Protein AF-A0A937XP29-F1 (afdb_monomer)

Nearest PDB structures (foldseek):
  6lpi-assembly2_B  TM=8.598E-01  e=1.324E-05  Escherichia coli K-12
  5wkc-assembly2_E  TM=7.589E-01  e=4.243E-05  Saccharomyces cerevisiae S288C
  1ozg-assembly1_B  TM=7.790E-01  e=8.102E-05  Klebsiella pneumoniae
  4q9d-assembly1_B-2  TM=7.254E-01  e=2.698E-05  Mycolicibacterium smegmatis MC2 155
  4q9d-assembly1_A  TM=7.416E-01  e=9.221E-05  Mycolicibacterium smegmatis MC2 155

Secondary structure (DSSP, 8-state):
-EEEES-----------------------------PPPP--PPPTT----S---TTS-EEEE--SHHHHHHHHHHHHHHHSSSS---EEEE--HHHHTS--PPP----PPPPPPPPPHHHHHHHHHHHHH-SSEEEEE-GGGGSTTHHHHHHHHHHHHT--EEEETT-GGGS-TT-TTEEEEE-SS--HHHHHHHHT-SEEEEES----HHHHT-

Radius of gyration: 23.37 Å; Cα contacts (8 Å, |Δi|>4): 227; chains: 1; bounding box: 49×53×55 Å

Sequence (215 aa):
MVMVSREVRRNQCGNRRAHGAARCHSNEPGRGPGSQQLPALGGIPGDRLPEDVCADDERVLEATAPPRLAETAFKAARIATPGTPGPVVLVVPDDVRQQPTTLHQWTARQHDPTQPTTKVLEEVRAPIEAAERRRIIAGEIFEGSGGREALLAFAETWRIPVAASFRRHDLFPDDHPLLVGDIGLDNPQIQLDAFHDTDLMLAFGTRIGDITSQG

pLDDT: mean 72.51, std 25.37, range [23.84, 97.06]

Foldseek 3Di:
DDKDFDPPDDDDPPDDDDDDDDDDDDDDDDDDDDDDDDPDPDDDPPPPDPPDDDQPDAAEAEDPAQQCLVVRVLVQCVQQAPDHGDHYHYHYDPVRVPDDDDDDDDDDDHDDDDDDDPVVVVVVVVVLVVWPQEAEEDADPLVDDCSLVVVVCVCVVSVHAYAYEPPRQVSYDPPDPSYPYHQFQDDDPVSVVSVVPGNIYHYYHDDCDCSNVVD

Solvent-accessible surface area (backbone atoms only — not comparable to full-atom values): 13985 Å² total; per-residue (Å²): 115,54,76,58,66,89,71,90,73,88,69,85,84,72,91,75,92,78,89,84,91,81,88,81,88,85,85,86,83,87,89,83,90,89,76,87,79,73,83,76,78,77,75,71,90,79,75,79,69,74,93,82,70,73,95,79,67,75,43,78,45,71,32,89,39,45,81,40,39,61,58,47,50,53,49,45,51,62,61,28,58,55,90,74,62,48,72,60,48,77,46,71,47,66,79,34,69,75,45,88,58,82,90,78,91,77,81,87,71,80,73,80,78,85,75,80,52,71,67,58,52,50,66,53,47,52,59,60,71,71,41,89,38,51,38,34,38,41,25,69,65,35,78,48,94,67,26,37,60,51,51,49,53,50,30,62,76,70,67,36,38,34,24,20,30,66,96,36,65,86,60,53,66,92,87,41,91,44,55,69,52,59,42,41,93,80,64,60,66,73,54,53,51,55,61,69,67,39,61,32,46,42,32,37,54,51,76,85,43,55,54,67,65,72,105

Mean predicted aligned error: 14.71 Å

Structure (mmCIF, N/CA/C/O backbone):
data_AF-A0A937XP29-F1
#
_entry.id   AF-A0A937XP29-F1
#
loop_
_atom_site.group_PDB
_atom_site.id
_atom_site.type_symbol
_atom_site.label_atom_id
_atom_site.label_alt_id
_atom_site.label_comp_id
_atom_site.label_asym_id
_atom_site.label_entity_id
_atom_site.label_seq_id
_atom_site.pdbx_PDB_ins_code
_atom_site.Cartn_x
_atom_site.Cartn_y
_atom_site.Cartn_z
_atom_site.occupancy
_atom_site.B_iso_or_equiv
_atom_site.auth_seq_id
_atom_site.auth_comp_id
_atom_site.auth_asym_id
_atom_site.auth_atom_id
_atom_site.pdbx_PDB_model_num
ATOM 1 N N . MET A 1 1 ? -5.391 3.236 -3.238 1.00 38.84 1 MET A N 1
ATOM 2 C CA . MET A 1 1 ? -6.240 2.749 -2.135 1.00 38.84 1 MET A CA 1
ATOM 3 C C . MET A 1 1 ? -7.363 1.958 -2.761 1.00 38.84 1 MET A C 1
ATOM 5 O O . MET A 1 1 ? -8.094 2.520 -3.566 1.00 38.84 1 MET A O 1
ATOM 9 N N . VAL A 1 2 ? -7.448 0.669 -2.454 1.00 39.06 2 VAL A N 1
ATOM 10 C CA . VAL A 1 2 ? -8.590 -0.152 -2.861 1.00 39.06 2 VAL A CA 1
ATOM 11 C C . VAL A 1 2 ? -9.497 -0.240 -1.639 1.00 39.06 2 VAL A C 1
ATOM 13 O O . VAL A 1 2 ? -9.079 -0.747 -0.601 1.00 39.06 2 VAL A O 1
ATOM 16 N N . MET A 1 3 ? -10.702 0.322 -1.731 1.00 36.41 3 MET A N 1
ATOM 17 C CA . MET A 1 3 ? -11.731 0.121 -0.712 1.00 36.41 3 MET A CA 1
ATOM 18 C C . MET A 1 3 ? -12.502 -1.139 -1.079 1.00 36.41 3 MET A C 1
ATOM 20 O O . MET A 1 3 ? -13.190 -1.166 -2.099 1.00 36.41 3 MET A O 1
ATOM 24 N N . VAL A 1 4 ? -12.382 -2.181 -0.262 1.00 41.00 4 VAL A N 1
ATOM 25 C CA . VAL A 1 4 ? 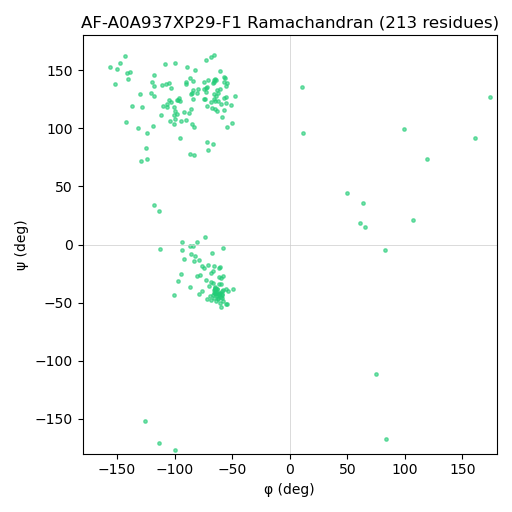-13.215 -3.377 -0.403 1.00 41.00 4 VAL A CA 1
ATOM 26 C C . VAL A 1 4 ? -14.389 -3.211 0.557 1.00 41.00 4 VAL A C 1
ATOM 28 O O . VAL A 1 4 ? -14.288 -3.521 1.740 1.00 41.00 4 VAL A O 1
ATOM 31 N N . SER A 1 5 ? -15.489 -2.645 0.053 1.00 28.80 5 SER A N 1
ATOM 32 C CA . SER A 1 5 ? -16.773 -2.609 0.761 1.00 28.80 5 SER A CA 1
ATOM 33 C C . SER A 1 5 ? -17.579 -3.857 0.404 1.00 28.80 5 SER A C 1
ATOM 35 O O . SER A 1 5 ? -17.557 -4.322 -0.739 1.00 28.80 5 SER A O 1
ATOM 37 N N . ARG A 1 6 ? -18.257 -4.442 1.393 1.00 35.84 6 ARG A N 1
ATOM 38 C CA . ARG A 1 6 ? -18.955 -5.720 1.256 1.00 35.84 6 ARG A CA 1
ATOM 39 C C . ARG A 1 6 ? -20.219 -5.571 0.395 1.00 35.84 6 ARG A C 1
ATOM 41 O O . ARG A 1 6 ? -21.316 -5.441 0.918 1.00 35.84 6 ARG A O 1
ATOM 48 N N . GLU A 1 7 ? -20.077 -5.720 -0.920 1.00 28.42 7 GLU A N 1
ATOM 49 C CA . GLU A 1 7 ? -21.134 -6.247 -1.792 1.00 28.42 7 GLU A CA 1
ATOM 50 C C . GLU A 1 7 ? -20.569 -7.445 -2.569 1.00 28.42 7 GLU A C 1
ATOM 52 O O . GLU A 1 7 ? -20.078 -7.345 -3.692 1.00 28.42 7 GLU A O 1
ATOM 57 N N . VAL A 1 8 ? -20.586 -8.613 -1.918 1.00 32.75 8 VAL A N 1
ATOM 58 C CA . VAL A 1 8 ? -20.163 -9.892 -2.506 1.00 32.75 8 VAL A CA 1
ATOM 59 C C . VAL A 1 8 ? -21.209 -10.321 -3.537 1.00 32.75 8 VAL A C 1
ATOM 61 O O . VAL A 1 8 ? -22.071 -11.159 -3.271 1.00 32.75 8 VAL A O 1
ATOM 64 N N . ARG A 1 9 ? -21.142 -9.761 -4.748 1.00 23.84 9 ARG A N 1
ATOM 65 C CA . ARG A 1 9 ? -21.719 -10.414 -5.926 1.00 23.84 9 ARG A CA 1
ATOM 66 C C . ARG A 1 9 ? -20.698 -11.400 -6.468 1.00 23.84 9 ARG A C 1
ATOM 68 O O . ARG A 1 9 ? -19.741 -11.026 -7.138 1.00 23.84 9 ARG A O 1
ATOM 75 N N . ARG A 1 10 ? -20.937 -12.683 -6.192 1.00 30.47 10 ARG A N 1
ATOM 76 C CA . ARG A 1 10 ? -20.334 -13.797 -6.930 1.00 30.47 10 ARG A CA 1
ATOM 77 C C . ARG A 1 10 ? -20.630 -13.603 -8.417 1.00 30.47 10 ARG A C 1
ATOM 79 O O . ARG A 1 10 ? -21.724 -13.935 -8.851 1.00 30.47 10 ARG A O 1
ATOM 86 N N . ASN A 1 11 ? -19.668 -13.117 -9.191 1.00 27.27 11 ASN A N 1
ATOM 87 C CA . ASN A 1 11 ? -19.688 -13.272 -10.638 1.00 27.27 11 ASN A CA 1
ATOM 88 C C . ASN A 1 11 ? -18.398 -13.958 -11.070 1.00 27.27 11 ASN A C 1
ATOM 90 O O . ASN A 1 11 ? -17.355 -13.342 -11.263 1.00 27.27 11 ASN A O 1
ATOM 94 N N . GLN A 1 12 ? -18.527 -15.275 -11.221 1.00 33.75 12 GLN A N 1
ATOM 95 C CA . GLN A 1 12 ? -17.689 -16.093 -12.079 1.00 33.75 12 GLN A CA 1
ATOM 96 C C . GLN A 1 12 ? -17.640 -15.433 -13.464 1.00 33.75 12 GLN A C 1
ATOM 98 O O . GLN A 1 12 ? -18.608 -15.513 -14.221 1.00 33.75 12 GLN A O 1
ATOM 103 N N . CYS A 1 13 ? -16.533 -14.782 -13.815 1.00 29.30 13 CYS A N 1
ATOM 104 C CA . CYS A 1 13 ? -16.293 -14.407 -15.203 1.00 29.30 13 CYS A CA 1
ATOM 105 C C . CYS A 1 13 ? -15.615 -15.588 -15.899 1.00 29.30 13 CYS A C 1
ATOM 107 O O . CYS A 1 13 ? -14.402 -15.648 -16.078 1.00 29.30 13 CYS A O 1
ATOM 109 N N . GLY A 1 14 ? -16.442 -16.578 -16.234 1.00 25.22 14 GLY A N 1
ATOM 110 C CA . GLY A 1 14 ? -16.099 -17.598 -17.206 1.00 25.22 14 GLY A CA 1
ATOM 111 C C . GLY A 1 14 ? -16.015 -16.977 -18.599 1.00 25.22 14 GLY A C 1
ATOM 112 O O . GLY A 1 14 ? -16.977 -16.386 -19.085 1.00 25.22 14 GLY A O 1
ATOM 113 N N . ASN A 1 15 ? -14.849 -17.135 -19.219 1.00 30.69 15 ASN A N 1
ATOM 114 C CA . ASN A 1 15 ? -14.623 -17.342 -20.648 1.00 30.69 15 ASN A CA 1
ATOM 115 C C . ASN A 1 15 ? -15.846 -17.105 -21.566 1.00 30.69 15 ASN A C 1
ATOM 117 O O . ASN A 1 15 ? -16.628 -18.024 -21.808 1.00 30.69 15 ASN A O 1
ATOM 121 N N . ARG A 1 16 ? -15.970 -15.905 -22.149 1.00 27.62 16 ARG A N 1
ATOM 122 C CA . ARG A 1 16 ? -16.742 -15.697 -23.385 1.00 27.62 16 ARG A CA 1
ATOM 123 C C . ARG A 1 16 ? -16.056 -14.686 -24.301 1.00 27.62 16 ARG A C 1
ATOM 125 O O . ARG A 1 16 ? -16.106 -13.482 -24.089 1.00 27.62 16 ARG A O 1
ATOM 132 N N . ARG A 1 17 ? -15.453 -15.217 -25.368 1.00 29.78 17 ARG A N 1
ATOM 133 C CA . ARG A 1 17 ? -15.177 -14.494 -26.616 1.00 29.78 17 ARG A CA 1
ATOM 134 C C . ARG A 1 17 ? -16.511 -14.079 -27.250 1.00 29.78 17 ARG A C 1
ATOM 136 O O . ARG A 1 17 ? -17.364 -14.951 -27.389 1.00 29.78 17 ARG A O 1
ATOM 143 N N . ALA A 1 18 ? -16.656 -12.823 -27.682 1.00 28.31 18 ALA A N 1
ATOM 144 C CA . ALA A 1 18 ? -17.285 -12.433 -28.958 1.00 28.31 18 ALA A CA 1
ATOM 145 C C . ALA A 1 18 ? -17.445 -10.900 -29.096 1.00 28.31 18 ALA A C 1
ATOM 147 O O . ALA A 1 18 ? -18.017 -10.242 -28.239 1.00 28.31 18 ALA A 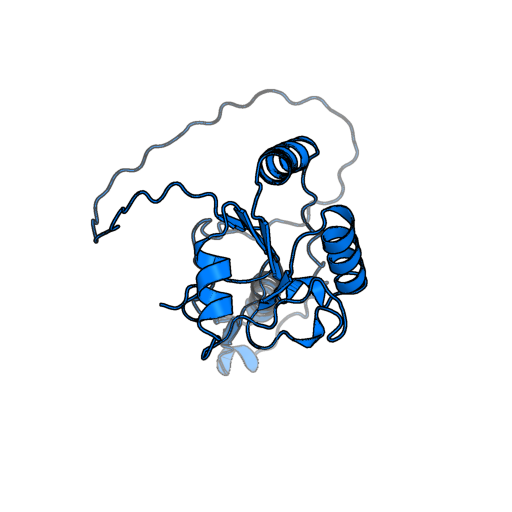O 1
ATOM 148 N N . HIS A 1 19 ? -16.929 -10.399 -30.222 1.00 27.33 19 HIS A N 1
ATOM 149 C CA . HIS A 1 19 ? -17.270 -9.221 -31.036 1.00 27.33 19 HIS A CA 1
ATOM 150 C C . HIS A 1 19 ? -18.252 -8.130 -30.552 1.00 27.33 19 HIS A C 1
ATOM 152 O O . HIS A 1 19 ? -19.407 -8.404 -30.247 1.00 27.33 19 HIS A O 1
ATOM 158 N N . GLY A 1 20 ? -17.850 -6.866 -30.769 1.00 24.83 20 GLY A N 1
ATOM 159 C CA . GLY A 1 20 ? -18.773 -5.748 -31.022 1.00 24.83 20 GLY A CA 1
ATOM 160 C C . GLY A 1 20 ? -18.167 -4.360 -30.784 1.00 24.83 20 GLY A C 1
ATOM 161 O O . GLY A 1 20 ? -18.224 -3.849 -29.675 1.00 24.83 20 GLY A O 1
ATOM 162 N N . ALA A 1 21 ? -17.593 -3.737 -31.819 1.00 29.02 21 ALA A N 1
ATOM 163 C CA . ALA A 1 21 ? -17.068 -2.370 -31.765 1.00 29.02 21 ALA A CA 1
ATOM 164 C C . ALA A 1 21 ? -18.201 -1.324 -31.760 1.00 29.02 21 ALA A C 1
ATOM 166 O O . ALA A 1 21 ? -19.001 -1.288 -32.695 1.00 29.02 21 ALA A O 1
ATOM 167 N N . ALA A 1 22 ? -18.216 -0.425 -30.772 1.00 27.41 22 ALA A N 1
ATOM 168 C CA . ALA A 1 22 ? -19.029 0.791 -30.782 1.00 27.41 22 ALA A CA 1
ATOM 169 C C . ALA A 1 22 ? -18.111 2.016 -30.947 1.00 27.41 22 ALA A C 1
ATOM 171 O O . ALA A 1 22 ? -17.210 2.247 -30.146 1.00 27.41 22 ALA A O 1
ATOM 172 N N . ARG A 1 23 ? -18.308 2.772 -32.035 1.00 26.09 23 ARG A N 1
ATOM 173 C CA . ARG A 1 23 ? -17.596 4.024 -32.337 1.00 26.09 23 ARG A CA 1
ATOM 174 C C . ARG A 1 23 ? -18.311 5.190 -31.653 1.00 26.09 23 ARG A C 1
ATOM 176 O O . ARG A 1 23 ? -19.497 5.379 -31.903 1.00 26.09 23 ARG A O 1
ATOM 183 N N . CYS A 1 24 ? -17.583 6.022 -30.912 1.00 24.19 24 CYS A N 1
ATOM 184 C CA . CYS A 1 24 ? -18.068 7.331 -30.468 1.00 24.19 24 CYS A CA 1
ATOM 185 C C . CYS A 1 24 ? -17.370 8.438 -31.274 1.00 24.19 24 CYS A C 1
ATOM 187 O O . CYS A 1 24 ? -16.144 8.516 -31.307 1.00 24.19 24 CYS A O 1
ATOM 189 N N . HIS A 1 25 ? -18.167 9.250 -31.975 1.00 24.66 25 HIS A N 1
ATOM 190 C CA . HIS A 1 25 ? -17.764 10.503 -32.622 1.00 24.66 25 HIS A CA 1
ATOM 191 C C . HIS A 1 25 ? -17.519 11.587 -31.562 1.00 24.66 25 HIS A C 1
ATOM 193 O O . HIS A 1 25 ? -18.368 11.781 -30.693 1.00 24.66 25 HIS A O 1
ATOM 199 N N . SER A 1 26 ? -16.424 12.339 -31.678 1.00 28.67 26 SER A N 1
ATOM 200 C CA . SER A 1 26 ? -16.237 13.621 -30.991 1.00 28.67 26 SER A CA 1
ATOM 201 C C . SER A 1 26 ? -16.439 14.781 -31.970 1.00 28.67 26 SER A C 1
ATOM 203 O O . SER A 1 26 ? -15.975 14.756 -33.108 1.00 28.67 26 SER A O 1
ATOM 205 N N . ASN A 1 27 ? -17.188 15.778 -31.505 1.00 25.56 27 ASN A N 1
ATOM 206 C CA . ASN A 1 27 ? -17.545 17.018 -32.183 1.00 25.56 27 ASN A CA 1
ATOM 207 C C . ASN A 1 27 ? -16.691 18.137 -31.551 1.00 25.56 27 ASN A C 1
ATOM 209 O O . ASN A 1 27 ? -16.717 18.279 -30.329 1.00 25.56 27 ASN A O 1
ATOM 213 N N . GLU A 1 28 ? -15.917 18.893 -32.333 1.00 34.22 28 GLU A N 1
ATOM 214 C CA . GLU A 1 28 ? -15.138 20.047 -31.840 1.00 34.22 28 GLU A CA 1
ATOM 215 C C . GLU A 1 28 ? -15.950 21.347 -31.908 1.00 34.22 28 GLU A C 1
ATOM 217 O O . GLU A 1 28 ? -16.766 21.522 -32.817 1.00 34.22 28 GLU A O 1
ATOM 222 N N . PRO A 1 29 ? -15.650 22.322 -31.029 1.00 33.47 29 PRO A N 1
ATOM 223 C CA . PRO A 1 29 ? -15.590 23.690 -31.538 1.00 33.47 29 PRO A CA 1
ATOM 224 C C . PRO A 1 29 ? -14.454 24.558 -30.962 1.00 33.47 29 PRO A C 1
ATOM 226 O O . PRO A 1 29 ? -14.215 24.596 -29.760 1.00 33.47 29 PRO A O 1
ATOM 229 N N . GLY A 1 30 ? -13.887 25.396 -31.842 1.00 26.83 30 GLY A N 1
ATOM 230 C CA . GLY A 1 30 ? -13.683 26.826 -31.560 1.00 26.83 30 GLY A CA 1
ATOM 231 C C . GLY A 1 30 ? -12.296 27.283 -31.098 1.00 26.83 30 GLY A C 1
ATOM 232 O O . GLY A 1 30 ? -11.978 27.267 -29.916 1.00 26.83 30 GLY A O 1
ATOM 233 N N . ARG A 1 31 ? -11.508 27.818 -32.038 1.00 30.81 31 ARG A N 1
ATOM 234 C CA . ARG A 1 31 ? -10.198 28.462 -31.830 1.00 30.81 31 ARG A CA 1
ATOM 235 C C . ARG A 1 31 ? -10.351 29.973 -31.576 1.00 30.81 31 ARG A C 1
ATOM 237 O O . ARG A 1 31 ? -11.064 30.640 -32.320 1.00 30.81 31 ARG A O 1
ATOM 244 N N . GLY A 1 32 ? -9.597 30.523 -30.621 1.00 24.69 32 GLY A N 1
ATOM 245 C CA . GLY A 1 32 ? -9.352 31.963 -30.431 1.00 24.69 32 GLY A CA 1
ATOM 246 C C . GLY A 1 32 ? -7.966 32.199 -29.793 1.00 24.69 32 GLY A C 1
ATOM 247 O O . GLY A 1 32 ? -7.471 31.287 -29.135 1.00 24.69 32 GLY A O 1
ATOM 248 N N . PRO A 1 33 ? -7.279 33.332 -30.047 1.00 31.92 33 PRO A N 1
ATOM 249 C CA . PRO A 1 33 ? -5.823 33.335 -30.226 1.00 31.92 33 PRO A CA 1
ATOM 250 C C . PRO A 1 33 ? -5.025 33.973 -29.073 1.00 31.92 33 PRO A C 1
ATOM 252 O O . PRO A 1 33 ? -5.503 34.891 -28.416 1.00 31.92 33 PRO A O 1
ATOM 255 N N . GLY A 1 34 ? -3.754 33.569 -28.926 1.00 29.44 34 GLY A N 1
ATOM 256 C CA . GLY A 1 34 ? -2.706 34.434 -28.366 1.00 29.44 34 GLY A CA 1
ATOM 257 C C . GLY A 1 34 ? -2.012 33.962 -27.086 1.00 29.44 34 GLY A C 1
ATOM 258 O O . GLY A 1 34 ? -2.160 34.586 -26.043 1.00 29.44 34 GLY A O 1
ATOM 259 N N . SER A 1 35 ? -1.141 32.958 -27.184 1.00 27.80 35 SER A N 1
ATOM 260 C CA . SER A 1 35 ? 0.063 32.884 -26.346 1.00 27.80 35 SER A CA 1
ATOM 261 C C . SER A 1 35 ? 1.160 32.123 -27.091 1.00 27.80 35 SER A C 1
ATOM 263 O O . SER A 1 35 ? 0.906 31.183 -27.841 1.00 27.80 35 SER A O 1
ATOM 265 N N . GLN A 1 36 ? 2.378 32.645 -26.992 1.00 29.33 36 GLN A N 1
ATOM 266 C CA . GLN A 1 36 ? 3.524 32.258 -27.806 1.00 29.33 36 GLN A CA 1
ATOM 267 C C . GLN A 1 36 ? 3.924 30.799 -27.544 1.00 29.33 36 GLN A C 1
ATOM 269 O O . GLN A 1 36 ? 4.113 30.372 -26.408 1.00 29.33 36 GLN A O 1
ATOM 274 N N . GLN A 1 37 ? 4.019 30.053 -28.641 1.00 27.89 37 GLN A N 1
ATOM 275 C CA . GLN A 1 37 ? 4.241 28.617 -28.727 1.00 27.89 37 GLN A CA 1
ATOM 276 C C . GLN A 1 37 ? 5.654 28.239 -28.236 1.00 27.89 37 GLN A C 1
ATOM 278 O O . GLN A 1 37 ? 6.643 28.613 -28.867 1.00 27.89 37 GLN A O 1
ATOM 283 N N . LEU A 1 38 ? 5.771 27.448 -27.160 1.00 29.25 38 LEU A N 1
ATOM 284 C CA . LEU A 1 38 ? 6.964 26.613 -26.965 1.00 29.25 38 LEU A CA 1
ATOM 285 C C . LEU A 1 38 ? 7.000 25.560 -28.088 1.00 29.25 38 LEU A C 1
ATOM 287 O O . LEU A 1 38 ? 5.938 25.037 -28.443 1.00 29.25 38 LEU A O 1
ATOM 291 N N . PRO A 1 39 ? 8.173 25.215 -28.652 1.00 26.97 39 PRO A N 1
ATOM 292 C CA . PRO A 1 39 ? 8.250 24.184 -29.676 1.00 26.97 39 PRO A CA 1
ATOM 293 C C . PRO A 1 39 ? 7.724 22.868 -29.101 1.00 26.97 39 PRO A C 1
ATOM 295 O O . PRO A 1 39 ? 8.214 22.371 -28.086 1.00 26.97 39 PRO A O 1
ATOM 298 N N . ALA A 1 40 ? 6.686 22.339 -29.747 1.00 30.72 40 ALA A N 1
ATOM 299 C CA . ALA A 1 40 ? 6.103 21.054 -29.421 1.00 30.72 40 ALA A CA 1
ATOM 300 C C . ALA A 1 40 ? 7.200 19.987 -29.506 1.00 30.72 40 ALA A C 1
ATOM 302 O O . ALA A 1 40 ? 7.749 19.733 -30.578 1.00 30.72 40 ALA A O 1
ATOM 303 N N . LEU A 1 41 ? 7.519 19.370 -28.369 1.00 37.03 41 LEU A N 1
ATOM 304 C CA . LEU A 1 41 ? 8.210 18.090 -28.358 1.00 37.03 41 LEU A CA 1
ATOM 305 C C . LEU A 1 41 ? 7.304 17.128 -29.125 1.00 37.03 41 LEU A C 1
ATOM 307 O O . LEU A 1 41 ? 6.190 16.845 -28.685 1.00 37.03 41 LEU A O 1
ATOM 311 N N . GLY A 1 42 ? 7.742 16.730 -30.321 1.00 30.98 42 GLY A N 1
ATOM 312 C CA . GLY A 1 42 ? 6.999 15.825 -31.185 1.00 30.98 42 GLY A CA 1
ATOM 313 C C . GLY A 1 42 ? 6.589 14.589 -30.394 1.00 30.98 42 GLY A C 1
ATOM 314 O O . GLY A 1 42 ? 7.440 13.893 -29.843 1.00 30.98 42 GLY A O 1
ATOM 315 N N . GLY A 1 43 ? 5.280 14.356 -30.303 1.00 33.53 43 GLY A N 1
ATOM 316 C CA . GLY A 1 43 ? 4.748 13.129 -29.730 1.00 33.53 43 GLY A CA 1
ATOM 317 C C . GLY A 1 43 ? 5.306 11.925 -30.483 1.00 33.53 43 GLY A C 1
ATOM 318 O O . GLY A 1 43 ? 5.450 11.958 -31.707 1.00 33.53 43 GLY A O 1
ATOM 319 N N . ILE A 1 44 ? 5.639 10.868 -29.747 1.00 40.81 44 ILE A N 1
ATOM 320 C CA . ILE A 1 44 ? 6.071 9.603 -30.339 1.00 40.81 44 ILE A CA 1
ATOM 321 C C . ILE A 1 44 ? 4.872 9.006 -31.103 1.00 40.81 44 ILE A C 1
ATOM 323 O O . ILE A 1 44 ? 3.803 8.832 -30.510 1.00 40.81 44 ILE A O 1
ATOM 327 N N . PRO A 1 45 ? 4.996 8.686 -32.404 1.00 31.48 45 PRO A N 1
ATOM 328 C CA . PRO A 1 45 ? 3.920 8.039 -33.149 1.00 31.48 45 PRO A CA 1
ATOM 329 C C . PRO A 1 45 ? 3.599 6.655 -32.556 1.00 31.48 45 PRO A C 1
ATOM 331 O O . PRO A 1 45 ? 4.474 5.794 -32.496 1.00 31.48 45 PRO A O 1
ATOM 334 N N . GLY A 1 46 ? 2.341 6.421 -32.160 1.00 42.22 46 GLY A N 1
ATOM 335 C CA . GLY A 1 46 ? 1.858 5.106 -31.694 1.00 42.22 46 GLY A CA 1
ATOM 336 C C . GLY A 1 46 ? 1.589 4.968 -30.188 1.00 42.22 46 GLY A C 1
ATOM 337 O O . GLY A 1 46 ? 1.535 3.849 -29.693 1.00 42.22 46 GLY A O 1
ATOM 338 N N . ASP A 1 47 ? 1.389 6.080 -29.478 1.00 40.72 47 ASP A N 1
ATOM 339 C CA . ASP A 1 47 ? 1.229 6.194 -28.015 1.00 40.72 47 ASP A CA 1
ATOM 340 C C . ASP A 1 47 ? 0.078 5.406 -27.351 1.00 40.72 47 ASP A C 1
ATOM 342 O O . ASP A 1 47 ? 0.044 5.366 -26.125 1.00 40.72 47 ASP A O 1
ATOM 346 N N . ARG A 1 48 ? -0.790 4.685 -28.080 1.00 35.88 48 ARG A N 1
ATOM 347 C CA . ARG A 1 48 ? -1.839 3.867 -27.440 1.00 35.88 48 ARG A CA 1
ATOM 348 C C . ARG A 1 48 ? -1.236 2.702 -26.654 1.00 35.88 48 ARG A C 1
ATOM 350 O O . ARG A 1 48 ? -1.115 1.585 -27.157 1.00 35.88 48 ARG A O 1
ATOM 357 N N . LEU A 1 49 ? -0.889 2.965 -25.401 1.00 43.28 49 LEU A N 1
ATOM 358 C CA . LEU A 1 49 ? -0.792 1.955 -24.369 1.00 43.28 49 LEU A CA 1
ATOM 359 C C . LEU A 1 49 ? -2.219 1.428 -24.161 1.00 43.28 49 LEU A C 1
ATOM 361 O O . LEU A 1 49 ? -3.124 2.235 -23.949 1.00 43.28 49 LEU A O 1
ATOM 365 N N . PRO A 1 50 ? -2.459 0.115 -24.297 1.00 37.97 50 PRO A N 1
ATOM 366 C CA . PRO A 1 50 ? -3.763 -0.451 -23.982 1.00 37.97 50 PRO A CA 1
ATOM 367 C C . PRO A 1 50 ? -4.113 -0.102 -22.532 1.00 37.97 50 PRO A C 1
ATOM 369 O O . PRO A 1 50 ? -3.317 -0.355 -21.628 1.00 37.97 50 PRO A O 1
ATOM 372 N N . GLU A 1 51 ? -5.283 0.507 -22.335 1.00 39.66 51 GLU A N 1
ATOM 373 C CA . GLU A 1 51 ? -5.766 0.993 -21.032 1.00 39.66 51 GLU A CA 1
ATOM 374 C C . GLU A 1 51 ? -6.075 -0.154 -20.045 1.00 39.66 51 GLU A C 1
ATOM 376 O O . GLU A 1 51 ? -6.261 0.095 -18.859 1.00 39.66 51 GLU A O 1
ATOM 381 N N . ASP A 1 52 ? -6.015 -1.411 -20.503 1.00 31.41 52 ASP A N 1
ATOM 382 C CA . ASP A 1 52 ? -6.433 -2.601 -19.758 1.00 31.41 52 ASP A CA 1
ATOM 383 C C . ASP A 1 52 ? -5.348 -3.697 -19.738 1.00 31.41 52 ASP A C 1
ATOM 385 O O . ASP A 1 52 ? -5.482 -4.730 -20.395 1.00 31.41 52 ASP A O 1
ATOM 389 N N . VAL A 1 53 ? -4.250 -3.504 -18.998 1.00 41.56 53 VAL A N 1
ATOM 390 C CA . VAL A 1 53 ? -3.253 -4.578 -18.795 1.00 41.56 53 VAL A CA 1
ATOM 391 C C . VAL A 1 53 ? -2.949 -4.763 -17.312 1.00 41.56 53 VAL A C 1
ATOM 393 O O . VAL A 1 53 ? -2.461 -3.848 -16.649 1.00 41.56 53 VAL A O 1
ATOM 396 N N . CYS A 1 54 ? -3.246 -5.966 -16.817 1.00 31.72 54 CYS A N 1
ATOM 397 C CA . CYS A 1 54 ? -3.049 -6.408 -15.441 1.00 31.72 54 CYS A CA 1
ATOM 398 C C . CYS A 1 54 ? -1.566 -6.360 -15.021 1.00 31.72 54 CYS A C 1
ATOM 400 O O . CY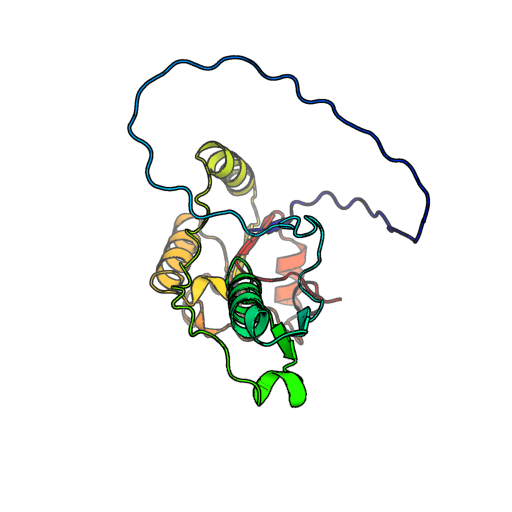S A 1 54 ? -0.661 -6.532 -15.834 1.00 31.72 54 CYS A O 1
ATOM 402 N N . ALA A 1 55 ? -1.323 -6.118 -13.731 1.00 42.06 55 ALA A N 1
ATOM 403 C CA . ALA A 1 55 ? -0.013 -5.811 -13.146 1.00 42.06 55 ALA A CA 1
ATOM 404 C C . ALA A 1 55 ? 0.971 -7.001 -13.033 1.00 42.06 55 ALA A C 1
ATOM 406 O O . ALA A 1 55 ? 2.039 -6.833 -12.439 1.00 42.06 55 ALA A O 1
ATOM 407 N N . ASP A 1 56 ? 0.626 -8.170 -13.585 1.00 42.56 56 ASP A N 1
ATOM 408 C CA . ASP A 1 56 ? 1.368 -9.427 -13.400 1.00 42.56 56 ASP A CA 1
ATOM 409 C C . ASP A 1 56 ? 2.051 -9.957 -14.677 1.00 42.56 56 ASP A C 1
ATOM 411 O O . ASP A 1 56 ? 2.812 -10.920 -14.602 1.00 42.56 56 ASP A O 1
ATOM 415 N N . ASP A 1 57 ? 1.860 -9.311 -15.832 1.00 50.22 57 ASP A N 1
ATOM 416 C CA . ASP A 1 57 ? 2.556 -9.691 -17.067 1.00 50.22 57 ASP A CA 1
ATOM 417 C C . ASP A 1 57 ? 3.927 -9.001 -17.149 1.00 50.22 57 ASP A C 1
ATOM 419 O O . ASP A 1 57 ? 4.022 -7.770 -17.242 1.00 50.22 57 ASP A O 1
ATOM 423 N N . GLU A 1 58 ? 5.008 -9.789 -17.147 1.00 58.12 58 GLU A N 1
ATOM 424 C CA . GLU A 1 58 ? 6.345 -9.285 -17.469 1.00 58.12 58 GLU A CA 1
ATOM 425 C C . GLU A 1 58 ? 6.324 -8.603 -18.844 1.00 58.12 58 GLU A C 1
ATOM 427 O O . GLU A 1 58 ? 5.864 -9.158 -19.846 1.00 58.12 58 GLU A O 1
ATOM 432 N N . ARG A 1 59 ? 6.792 -7.352 -18.916 1.00 75.25 59 ARG A N 1
ATOM 433 C CA . ARG A 1 59 ? 6.790 -6.618 -20.186 1.00 75.25 59 ARG A CA 1
ATOM 434 C C . ARG A 1 59 ? 8.107 -6.838 -20.904 1.00 75.25 59 ARG A C 1
ATOM 436 O O . ARG A 1 59 ? 9.145 -6.361 -20.451 1.00 75.25 59 ARG A O 1
ATOM 443 N N . VAL A 1 60 ? 8.049 -7.513 -22.046 1.00 83.31 60 VAL A N 1
ATOM 444 C CA . VAL A 1 60 ? 9.205 -7.710 -22.924 1.00 83.31 60 VAL A CA 1
ATOM 445 C C . VAL A 1 60 ? 9.165 -6.684 -24.055 1.00 83.31 60 VAL A C 1
ATOM 447 O O . VAL A 1 60 ? 8.176 -6.570 -24.779 1.00 83.31 60 VAL A O 1
ATOM 450 N N . LEU A 1 61 ? 10.241 -5.916 -24.198 1.00 86.38 61 LEU A N 1
ATOM 451 C CA . LEU A 1 61 ? 10.458 -4.967 -25.285 1.00 86.38 61 LEU A CA 1
ATOM 452 C C . LEU A 1 61 ? 11.720 -5.359 -26.045 1.00 86.38 61 LEU A C 1
ATOM 454 O O . LEU A 1 61 ? 12.726 -5.691 -25.429 1.00 86.38 61 LEU A O 1
ATOM 458 N N . GLU A 1 62 ? 11.696 -5.261 -27.369 1.00 87.50 62 GLU A N 1
ATOM 459 C CA . GLU A 1 62 ? 12.854 -5.557 -28.213 1.00 87.50 62 GLU A CA 1
ATOM 460 C C . GLU A 1 62 ? 13.250 -4.329 -29.035 1.00 87.50 62 GLU A C 1
ATOM 462 O O . GLU A 1 62 ? 12.413 -3.694 -29.684 1.00 87.50 62 GLU A O 1
ATOM 467 N N . ALA A 1 63 ? 14.539 -3.990 -29.010 1.00 87.31 63 ALA A N 1
ATOM 468 C CA . ALA A 1 63 ? 15.102 -2.942 -29.848 1.00 87.31 63 ALA A CA 1
ATOM 469 C C . ALA A 1 63 ? 15.424 -3.496 -31.246 1.00 87.31 63 ALA A C 1
ATOM 471 O O . ALA A 1 63 ? 16.459 -4.117 -31.450 1.00 87.31 63 ALA A O 1
ATOM 472 N N . THR A 1 64 ? 14.557 -3.231 -32.224 1.00 86.25 64 THR A N 1
ATOM 473 C CA . THR A 1 64 ? 14.666 -3.788 -33.589 1.00 86.25 64 THR A CA 1
ATOM 474 C C . THR A 1 64 ? 15.637 -3.044 -34.513 1.00 86.25 64 THR A C 1
ATOM 476 O O . THR A 1 64 ? 15.921 -3.516 -35.610 1.00 86.25 64 THR A O 1
ATOM 479 N N . ALA A 1 65 ? 16.135 -1.868 -34.113 1.00 85.00 65 ALA A N 1
ATOM 480 C CA . ALA A 1 65 ? 17.088 -1.081 -34.897 1.00 85.00 65 ALA A CA 1
ATOM 481 C C . ALA A 1 65 ? 17.921 -0.130 -34.011 1.00 85.00 65 ALA A C 1
ATOM 483 O O . ALA A 1 65 ? 17.406 0.348 -32.992 1.00 85.00 65 ALA A O 1
ATOM 484 N N . PRO A 1 66 ? 19.156 0.244 -34.411 1.00 83.44 66 PRO A N 1
ATOM 485 C CA . PRO A 1 66 ? 20.041 1.080 -33.586 1.00 83.44 66 PRO A CA 1
ATOM 486 C C . PRO A 1 66 ? 19.466 2.453 -33.192 1.00 83.44 66 PRO A C 1
ATOM 488 O O . PRO A 1 66 ? 19.624 2.848 -32.035 1.00 83.44 66 PRO A O 1
ATOM 491 N N . PRO A 1 67 ? 18.733 3.183 -34.061 1.00 84.12 67 PRO A N 1
ATOM 492 C CA . PRO A 1 67 ? 18.101 4.450 -33.670 1.00 84.12 67 PRO A CA 1
ATOM 493 C C . PRO A 1 67 ? 16.982 4.287 -32.630 1.00 84.12 67 PRO A C 1
ATOM 495 O O . PRO A 1 67 ? 16.660 5.226 -31.909 1.00 84.12 67 PRO A O 1
ATOM 498 N N . ARG A 1 68 ? 16.384 3.091 -32.532 1.00 84.88 68 ARG A N 1
ATOM 499 C CA . ARG A 1 68 ? 15.263 2.798 -31.625 1.00 84.88 68 ARG A CA 1
ATOM 500 C C . ARG A 1 68 ? 15.697 2.265 -30.269 1.00 84.88 68 ARG A C 1
ATOM 502 O O . ARG A 1 68 ? 14.868 2.200 -29.364 1.00 84.88 68 ARG A O 1
ATOM 509 N N . LEU A 1 69 ? 16.964 1.885 -30.108 1.00 86.38 69 LEU A N 1
ATOM 510 C CA . LEU A 1 69 ? 17.477 1.327 -28.858 1.00 86.38 69 LEU A CA 1
ATOM 511 C C . LEU A 1 69 ? 17.208 2.262 -27.684 1.00 86.38 69 LEU A C 1
ATOM 513 O O . LEU A 1 69 ? 16.620 1.865 -26.679 1.00 86.38 69 LEU A O 1
ATOM 517 N N . ALA A 1 70 ? 17.586 3.525 -27.853 1.00 85.44 70 ALA A N 1
ATOM 518 C CA . ALA A 1 70 ? 17.365 4.523 -26.837 1.00 85.44 70 ALA A CA 1
ATOM 519 C C . ALA A 1 70 ? 15.844 4.648 -26.567 1.00 85.44 70 ALA A C 1
ATOM 521 O O . ALA A 1 70 ? 15.425 4.615 -25.409 1.00 85.44 70 ALA A O 1
ATOM 522 N N . GLU A 1 71 ? 15.016 4.816 -27.603 1.00 86.44 71 GLU A N 1
ATOM 523 C CA . GLU A 1 71 ? 13.571 5.068 -27.452 1.00 86.44 71 GLU A CA 1
ATOM 524 C C . GLU A 1 71 ? 12.901 3.929 -26.676 1.00 86.44 71 GLU A C 1
ATOM 526 O O . GLU A 1 71 ? 12.111 4.148 -25.756 1.00 86.44 71 GLU A O 1
ATOM 531 N N . THR A 1 72 ? 13.290 2.700 -27.007 1.00 88.25 72 THR A N 1
ATOM 532 C CA . THR A 1 72 ? 12.802 1.481 -26.368 1.00 88.25 72 THR A CA 1
ATOM 533 C C . THR A 1 72 ? 13.247 1.413 -24.907 1.00 88.25 72 THR A C 1
ATOM 535 O O . THR A 1 72 ? 12.439 1.068 -24.048 1.00 88.25 72 THR A O 1
ATOM 538 N N . ALA A 1 73 ? 14.480 1.822 -24.592 1.00 87.06 73 ALA A N 1
ATOM 539 C CA . ALA A 1 73 ? 14.961 1.927 -23.215 1.00 87.06 73 ALA A CA 1
ATOM 540 C C . ALA A 1 73 ? 14.205 2.997 -22.408 1.00 87.06 73 ALA A C 1
ATOM 542 O O . ALA A 1 73 ? 13.820 2.757 -21.263 1.00 87.06 73 ALA A O 1
ATOM 543 N N . PHE A 1 74 ? 13.922 4.157 -23.006 1.00 86.06 74 PHE A N 1
ATOM 544 C CA . PHE A 1 74 ? 13.121 5.199 -22.361 1.00 86.06 74 PHE A CA 1
ATOM 545 C C . PHE A 1 74 ? 11.689 4.721 -22.095 1.00 86.06 74 PHE A C 1
ATOM 547 O O . PHE A 1 74 ? 11.154 4.916 -21.002 1.00 86.06 74 PHE A O 1
ATOM 554 N N . LYS A 1 75 ? 11.083 4.027 -23.064 1.00 85.38 75 LYS A N 1
ATOM 555 C CA . LYS A 1 75 ? 9.771 3.392 -22.910 1.00 85.38 75 LYS A CA 1
ATOM 556 C C . LYS A 1 75 ? 9.784 2.329 -21.810 1.00 85.38 75 LYS A C 1
ATOM 558 O O . LYS A 1 75 ? 8.864 2.309 -20.998 1.00 85.38 75 LYS A O 1
ATOM 563 N N . ALA A 1 76 ? 10.828 1.502 -21.741 1.00 87.19 76 ALA A N 1
ATOM 564 C CA . ALA A 1 76 ? 11.001 0.503 -20.689 1.00 87.19 76 ALA A CA 1
ATOM 565 C C . ALA A 1 76 ? 11.019 1.155 -19.298 1.00 87.19 76 ALA A C 1
ATOM 567 O O . ALA A 1 76 ? 10.249 0.762 -18.424 1.00 87.19 76 ALA A O 1
ATOM 568 N N . ALA A 1 77 ? 11.806 2.221 -19.119 1.00 84.19 77 ALA A N 1
ATOM 569 C CA . ALA A 1 77 ? 11.854 2.970 -17.866 1.00 84.19 77 ALA A CA 1
ATOM 570 C C . ALA A 1 77 ? 10.495 3.601 -17.511 1.00 84.19 77 ALA A C 1
ATOM 572 O O . ALA A 1 77 ? 10.060 3.542 -16.362 1.00 84.19 77 ALA A O 1
ATOM 573 N N . ARG A 1 78 ? 9.783 4.169 -18.493 1.00 82.00 78 ARG A N 1
ATOM 574 C CA . ARG A 1 78 ? 8.444 4.757 -18.299 1.00 82.00 78 ARG A CA 1
ATOM 575 C C . ARG A 1 78 ? 7.365 3.729 -17.983 1.00 82.00 78 ARG A C 1
ATOM 577 O O . ARG A 1 78 ? 6.367 4.096 -17.382 1.00 82.00 78 ARG A O 1
ATOM 584 N N . ILE A 1 79 ? 7.546 2.479 -18.387 1.00 81.38 79 ILE A N 1
ATOM 585 C CA . ILE A 1 79 ? 6.659 1.374 -18.029 1.00 81.38 79 ILE A CA 1
ATOM 586 C C . ILE A 1 79 ? 6.961 0.881 -16.612 1.00 81.38 79 ILE A C 1
ATOM 588 O O . ILE A 1 79 ? 6.033 0.619 -15.859 1.00 81.38 79 ILE A O 1
ATOM 592 N N . ALA A 1 80 ? 8.241 0.761 -16.256 1.00 81.56 80 ALA A N 1
ATOM 593 C CA . ALA A 1 80 ? 8.673 0.154 -14.998 1.00 81.56 80 ALA A CA 1
ATOM 594 C C . ALA A 1 80 ? 8.453 1.042 -13.761 1.00 81.56 80 ALA A C 1
ATOM 596 O O . ALA A 1 80 ? 8.483 0.536 -12.645 1.00 81.56 80 ALA A O 1
ATOM 597 N N . THR A 1 81 ? 8.308 2.361 -13.940 1.00 75.56 81 THR A N 1
ATOM 598 C CA . THR A 1 81 ? 8.395 3.344 -12.840 1.00 75.56 81 THR A CA 1
ATOM 599 C C . THR A 1 81 ? 7.071 3.873 -12.267 1.00 75.56 81 THR A C 1
ATOM 601 O O . THR A 1 81 ? 7.001 3.999 -11.046 1.00 75.56 81 THR A O 1
ATOM 604 N N . PRO A 1 82 ? 6.031 4.237 -13.045 1.00 69.19 82 PRO A N 1
ATOM 605 C CA . PRO A 1 82 ? 4.841 4.878 -12.489 1.00 69.19 82 PRO A CA 1
ATOM 606 C C . PRO A 1 82 ? 3.845 3.871 -11.899 1.00 69.19 82 PRO A C 1
ATOM 608 O O . PRO A 1 82 ? 3.682 2.761 -12.400 1.00 69.19 82 PRO A O 1
ATOM 611 N N . GLY A 1 83 ? 3.098 4.307 -10.881 1.00 69.69 83 GLY A N 1
ATOM 612 C CA . GLY A 1 83 ? 2.029 3.516 -10.271 1.00 69.69 83 GLY A CA 1
ATOM 613 C C . GLY A 1 83 ? 2.583 2.402 -9.391 1.00 69.69 83 GLY A C 1
ATOM 614 O O . GLY A 1 83 ? 3.147 2.679 -8.337 1.00 69.69 83 GLY A O 1
ATOM 615 N N . THR A 1 84 ? 2.402 1.152 -9.811 1.00 64.69 84 THR A N 1
ATOM 616 C CA . THR A 1 84 ? 2.993 -0.011 -9.145 1.00 64.69 84 THR A CA 1
ATOM 617 C C . THR A 1 84 ? 4.174 -0.500 -9.979 1.00 64.69 84 THR A C 1
ATOM 619 O O . THR A 1 84 ? 3.940 -1.078 -11.043 1.00 64.69 84 THR A O 1
ATOM 622 N N . PRO A 1 85 ? 5.423 -0.270 -9.534 1.00 72.44 85 PRO A N 1
ATOM 623 C CA . PRO A 1 85 ? 6.601 -0.683 -10.282 1.00 72.44 85 PRO A CA 1
ATOM 624 C C . PRO A 1 85 ? 6.595 -2.184 -10.581 1.00 72.44 85 PRO A C 1
ATOM 626 O O . PRO A 1 85 ? 6.164 -2.996 -9.760 1.00 72.44 85 PRO A O 1
ATOM 629 N N . GLY A 1 86 ? 7.084 -2.551 -11.762 1.00 75.56 86 GLY A N 1
ATOM 630 C CA . GLY A 1 86 ? 7.120 -3.936 -12.225 1.00 75.56 86 GLY A CA 1
ATOM 631 C C . GLY A 1 86 ? 8.327 -4.206 -13.122 1.00 75.56 86 GLY A C 1
ATOM 632 O O . GLY A 1 86 ? 8.885 -3.267 -13.702 1.00 75.56 86 GLY A O 1
ATOM 633 N N . PRO A 1 87 ? 8.764 -5.473 -13.229 1.00 84.00 87 PRO A N 1
ATOM 634 C CA . PRO A 1 87 ? 9.908 -5.832 -14.051 1.00 84.00 87 PRO A CA 1
ATOM 635 C C . PRO A 1 87 ? 9.613 -5.620 -15.541 1.00 84.00 87 PRO A C 1
ATOM 637 O O . PRO A 1 87 ? 8.535 -5.942 -16.045 1.00 84.00 87 PRO A O 1
ATOM 640 N N . VAL A 1 88 ? 10.609 -5.098 -16.256 1.00 87.81 88 VAL A N 1
ATOM 641 C CA . VAL A 1 88 ? 10.587 -4.930 -17.713 1.00 87.81 88 VAL A CA 1
ATOM 642 C C . VAL A 1 88 ? 11.873 -5.506 -18.279 1.00 87.81 88 VAL A C 1
ATOM 644 O O . VAL A 1 88 ? 12.965 -5.159 -17.829 1.00 87.81 88 VAL A O 1
ATOM 647 N N . VAL A 1 89 ? 11.745 -6.364 -19.285 1.00 89.38 89 VAL A N 1
ATOM 648 C CA . VAL A 1 89 ? 12.873 -6.968 -19.992 1.00 89.38 89 VAL A CA 1
ATOM 649 C C . VAL A 1 89 ? 13.080 -6.217 -21.302 1.00 89.38 89 VAL A C 1
ATOM 651 O O . VAL A 1 89 ? 12.196 -6.191 -22.156 1.00 89.38 89 VAL A O 1
ATOM 654 N N . LEU A 1 90 ? 14.254 -5.605 -21.468 1.00 90.12 90 LEU A N 1
ATOM 655 C CA . LEU A 1 90 ? 14.687 -5.019 -22.736 1.00 90.12 90 LEU A CA 1
ATOM 656 C C . LEU A 1 90 ? 15.651 -5.977 -23.437 1.00 90.12 90 LEU A C 1
ATOM 658 O O . LEU A 1 90 ? 16.785 -6.162 -22.998 1.00 90.12 90 LEU A O 1
ATOM 662 N N . VAL A 1 91 ? 15.210 -6.549 -24.549 1.00 91.81 91 VAL A N 1
ATOM 663 C CA . VAL A 1 91 ? 16.033 -7.365 -25.437 1.00 91.81 91 VAL A CA 1
ATOM 664 C C . VAL A 1 91 ? 16.792 -6.446 -26.390 1.00 91.81 91 VAL A C 1
ATOM 666 O O . VAL A 1 91 ? 16.201 -5.622 -27.095 1.00 91.81 91 VAL A O 1
ATOM 669 N N . VAL A 1 92 ? 18.116 -6.597 -26.411 1.00 91.06 92 VAL A N 1
ATOM 670 C CA . VAL A 1 92 ? 19.013 -5.879 -27.320 1.00 91.06 92 VAL A CA 1
ATOM 671 C C . VAL A 1 92 ? 19.739 -6.910 -28.188 1.00 91.06 92 VAL A C 1
ATOM 673 O O . VAL A 1 92 ? 20.677 -7.545 -27.698 1.00 91.06 92 VAL A O 1
ATOM 676 N N . PRO A 1 93 ? 19.315 -7.101 -29.451 1.00 90.19 93 PRO A N 1
ATOM 677 C CA . PRO A 1 93 ? 20.006 -7.972 -30.396 1.00 90.19 93 PRO A CA 1
ATOM 678 C C . PRO A 1 93 ? 21.469 -7.553 -30.589 1.00 90.19 93 PRO A C 1
ATOM 680 O O . PRO A 1 93 ? 21.792 -6.360 -30.573 1.00 90.19 93 PRO A O 1
ATOM 683 N N . ASP A 1 94 ? 22.373 -8.521 -30.762 1.00 91.44 94 ASP A N 1
ATOM 684 C CA . ASP A 1 94 ? 23.806 -8.223 -30.883 1.00 91.44 94 ASP A CA 1
ATOM 685 C C . ASP A 1 94 ? 24.115 -7.408 -32.148 1.00 91.44 94 ASP A C 1
ATOM 687 O O . ASP A 1 94 ? 24.874 -6.444 -32.091 1.00 91.44 94 ASP A O 1
ATOM 691 N N . ASP A 1 95 ? 23.449 -7.710 -33.262 1.00 89.50 95 ASP A N 1
ATOM 692 C CA . ASP A 1 95 ? 23.573 -6.973 -34.520 1.00 89.50 95 ASP A CA 1
ATOM 693 C C . ASP A 1 95 ? 23.148 -5.505 -34.381 1.00 89.50 95 ASP A C 1
ATOM 695 O O . ASP A 1 95 ? 23.760 -4.633 -34.994 1.00 89.50 95 ASP A O 1
ATOM 699 N N . VAL A 1 96 ? 22.158 -5.209 -33.536 1.00 87.00 96 VAL A N 1
ATOM 700 C CA . VAL A 1 96 ? 21.723 -3.840 -33.222 1.00 87.00 96 VAL A CA 1
ATOM 701 C C . VAL A 1 96 ? 22.702 -3.148 -32.270 1.00 87.00 96 VAL A C 1
ATOM 703 O O . V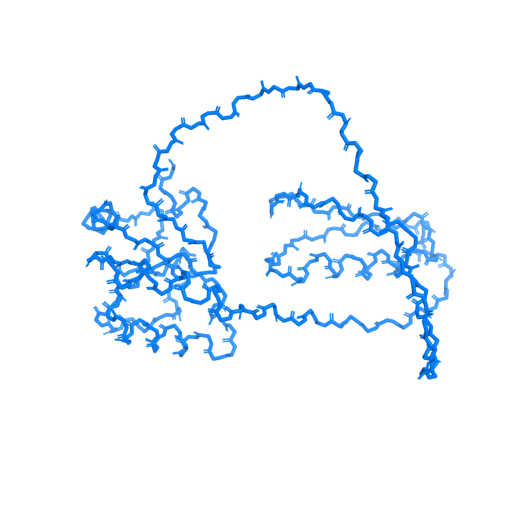AL A 1 96 ? 23.007 -1.969 -32.454 1.00 87.00 96 VAL A O 1
ATOM 706 N N . ARG A 1 97 ? 23.226 -3.870 -31.272 1.00 87.00 97 ARG A N 1
ATOM 707 C CA . ARG A 1 97 ? 24.157 -3.345 -30.258 1.00 87.00 97 ARG A CA 1
ATOM 708 C C . ARG A 1 97 ? 25.488 -2.874 -30.847 1.00 87.00 97 ARG A C 1
ATOM 710 O O . ARG A 1 97 ? 26.046 -1.894 -30.362 1.00 87.00 97 ARG A O 1
ATOM 717 N N . GLN A 1 98 ? 26.010 -3.585 -31.846 1.00 89.75 98 GLN A N 1
ATOM 718 C CA . GLN A 1 98 ? 27.327 -3.306 -32.436 1.00 89.75 98 GLN A CA 1
ATOM 719 C C . GLN A 1 98 ? 27.315 -2.130 -33.426 1.00 89.75 98 GLN A C 1
ATOM 721 O O . GLN A 1 98 ? 28.373 -1.651 -33.836 1.00 89.75 98 GLN A O 1
ATOM 726 N N . GLN A 1 99 ? 26.137 -1.670 -33.849 1.00 88.75 99 GLN A N 1
ATOM 727 C CA . GLN A 1 99 ? 26.017 -0.621 -34.855 1.00 88.75 99 GLN A CA 1
ATOM 728 C C . GLN A 1 99 ? 26.126 0.781 -34.235 1.00 88.75 99 GLN A C 1
ATOM 730 O O . GLN A 1 99 ? 25.555 1.044 -33.173 1.00 88.75 99 GLN A O 1
ATOM 735 N N . PRO A 1 100 ? 26.811 1.726 -34.906 1.00 86.06 100 PRO A N 1
ATOM 736 C CA . PRO A 1 100 ? 26.856 3.108 -34.458 1.00 86.06 100 PRO A CA 1
ATOM 737 C C . PRO A 1 100 ? 25.465 3.745 -34.546 1.00 86.06 100 PRO A C 1
ATOM 739 O O . PRO A 1 100 ? 24.731 3.559 -35.516 1.00 86.06 100 PRO A O 1
ATOM 742 N N . THR A 1 101 ? 25.116 4.542 -33.542 1.00 84.38 101 THR A N 1
ATOM 743 C CA . THR A 1 101 ? 23.858 5.292 -33.494 1.00 84.38 101 THR A CA 1
ATOM 744 C C . THR A 1 101 ? 24.082 6.655 -32.852 1.00 84.38 101 THR A C 1
ATOM 746 O O . THR A 1 101 ? 25.099 6.895 -32.196 1.00 84.38 101 THR A O 1
ATOM 749 N N . THR A 1 102 ? 23.152 7.580 -33.058 1.00 82.19 102 THR A N 1
ATOM 750 C CA . THR A 1 102 ? 23.213 8.905 -32.442 1.00 82.19 102 THR A CA 1
ATOM 751 C C . THR A 1 102 ? 22.848 8.807 -30.963 1.00 82.19 102 THR A C 1
ATOM 753 O O . THR A 1 102 ? 21.859 8.175 -30.595 1.00 82.19 102 THR A O 1
ATOM 756 N N . LEU A 1 103 ? 23.638 9.445 -30.097 1.00 75.25 103 LEU A N 1
ATOM 757 C CA . LEU A 1 103 ? 23.317 9.516 -28.676 1.00 75.25 103 LEU A CA 1
ATOM 758 C C . LEU A 1 103 ? 22.138 10.471 -28.466 1.00 75.25 103 LEU A C 1
ATOM 760 O O . LEU A 1 103 ? 22.237 11.665 -28.751 1.00 75.25 103 LEU A O 1
ATOM 764 N N . HIS A 1 104 ? 21.041 9.954 -27.923 1.00 73.19 104 HIS A N 1
ATOM 765 C CA . HIS A 1 104 ? 19.923 10.771 -27.469 1.00 73.19 104 HIS A CA 1
ATOM 766 C C . HIS A 1 104 ? 20.050 11.027 -25.968 1.00 73.19 104 HIS A C 1
ATOM 768 O O . HIS A 1 104 ? 20.178 10.096 -25.176 1.00 73.19 104 HIS A O 1
ATOM 774 N N . GLN A 1 105 ? 20.009 12.298 -25.570 1.00 71.38 105 GLN A N 1
ATOM 775 C CA . GLN A 1 105 ? 19.869 12.678 -24.169 1.00 71.38 105 GLN A CA 1
ATOM 776 C C . GLN A 1 105 ? 18.381 12.807 -23.853 1.00 71.38 105 GLN A C 1
ATOM 778 O O . GLN A 1 105 ? 17.735 13.767 -24.273 1.00 71.38 105 GLN A O 1
ATOM 783 N N . TRP A 1 106 ? 17.836 11.851 -23.104 1.00 72.06 106 TRP A N 1
ATOM 784 C CA . TRP A 1 106 ? 16.521 12.013 -22.494 1.00 72.06 106 TRP A CA 1
ATOM 785 C C . TRP A 1 106 ? 16.626 11.967 -20.987 1.00 72.06 106 TRP A C 1
ATOM 787 O O . TRP A 1 106 ? 17.275 11.100 -20.407 1.00 72.06 106 TRP A O 1
ATOM 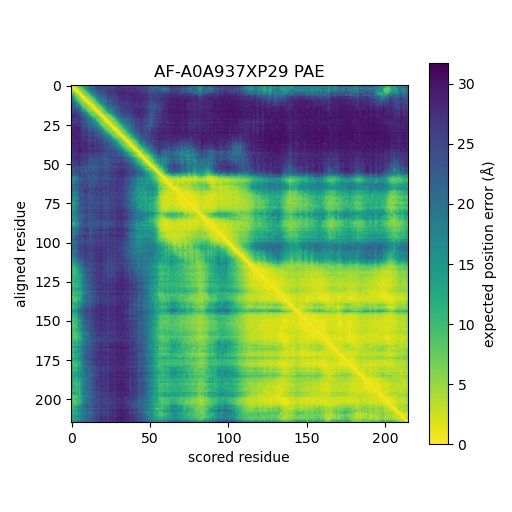797 N N . THR A 1 107 ? 15.907 12.885 -20.361 1.00 69.44 107 THR A N 1
ATOM 798 C CA . THR A 1 107 ? 15.712 12.887 -18.922 1.00 69.44 107 THR A CA 1
ATOM 799 C C . THR A 1 107 ? 14.363 12.249 -18.649 1.00 69.44 107 THR A C 1
ATOM 801 O O . THR A 1 107 ? 13.322 12.808 -19.001 1.00 69.44 107 THR A O 1
ATOM 804 N N . ALA A 1 108 ? 14.366 11.071 -18.028 1.00 65.75 108 ALA A N 1
ATOM 805 C CA . ALA A 1 108 ? 13.139 10.506 -17.490 1.00 65.75 108 ALA A CA 1
ATOM 806 C C . ALA A 1 108 ? 12.622 11.448 -16.398 1.00 65.75 108 ALA A C 1
ATOM 808 O O . ALA A 1 108 ? 13.276 11.653 -15.377 1.00 65.75 108 ALA A O 1
ATOM 809 N N . ARG A 1 109 ? 11.455 12.057 -16.627 1.00 67.75 109 ARG A N 1
ATOM 810 C CA . ARG A 1 109 ? 10.742 12.755 -15.561 1.00 67.75 109 ARG A CA 1
ATOM 811 C C . ARG A 1 109 ? 9.994 11.725 -14.733 1.00 67.75 109 ARG A C 1
ATOM 813 O O . ARG A 1 109 ? 9.268 10.891 -15.287 1.00 67.75 109 ARG A O 1
ATOM 820 N N . GLN A 1 110 ? 10.178 11.815 -13.420 1.00 65.38 110 GLN A N 1
ATOM 821 C CA . GLN A 1 110 ? 9.295 11.156 -12.470 1.00 65.38 110 GLN A CA 1
ATOM 822 C C . GLN A 1 110 ? 7.862 11.594 -12.775 1.00 65.38 110 GLN A C 1
ATOM 824 O O . GLN A 1 110 ? 7.625 12.740 -13.163 1.00 65.38 110 GLN A O 1
ATOM 829 N N . HIS A 1 111 ? 6.925 10.655 -12.710 1.00 66.81 111 HIS A N 1
ATOM 830 C CA . HIS A 1 111 ? 5.525 11.011 -12.864 1.00 66.81 111 HIS A CA 1
ATOM 831 C C . HIS A 1 111 ? 5.079 11.741 -11.600 1.00 66.81 111 HIS A C 1
ATOM 833 O O . HIS A 1 111 ? 5.349 11.259 -10.500 1.00 66.81 111 HIS A O 1
ATOM 839 N N . ASP A 1 112 ? 4.420 12.887 -11.759 1.00 68.44 112 ASP A N 1
ATOM 840 C CA . ASP A 1 112 ? 3.813 13.556 -10.616 1.00 68.44 112 ASP A CA 1
ATOM 841 C C . ASP A 1 112 ? 2.743 12.625 -10.027 1.00 68.44 112 ASP A C 1
ATOM 843 O O . ASP A 1 112 ? 1.925 12.081 -10.780 1.00 68.44 112 ASP A O 1
ATOM 847 N N . PRO A 1 113 ? 2.744 12.392 -8.705 1.00 69.25 113 PRO A N 1
ATOM 848 C CA . PRO A 1 113 ? 1.726 11.563 -8.090 1.00 69.25 113 PRO A CA 1
ATOM 849 C C . PRO A 1 113 ? 0.354 12.191 -8.332 1.00 69.25 113 PRO A C 1
ATOM 851 O O . PRO A 1 113 ? 0.155 13.393 -8.137 1.00 69.25 113 PRO A O 1
ATOM 854 N N . THR A 1 114 ? -0.614 11.374 -8.744 1.00 76.06 114 THR A N 1
ATOM 855 C CA . THR A 1 114 ? -1.998 11.830 -8.864 1.00 76.06 114 THR A CA 1
ATOM 856 C C . THR A 1 114 ? -2.519 12.190 -7.479 1.00 76.06 114 THR A C 1
ATOM 858 O O . THR A 1 114 ? -2.615 11.329 -6.604 1.00 76.06 114 THR A O 1
ATOM 861 N N . GLN A 1 115 ? -2.864 13.460 -7.274 1.00 83.50 115 GLN A N 1
ATOM 862 C CA . GLN A 1 115 ? -3.506 13.885 -6.037 1.00 83.50 115 GLN A CA 1
ATOM 863 C C . GLN A 1 115 ? -5.018 13.645 -6.122 1.00 83.50 115 GLN A C 1
ATOM 865 O O . GLN A 1 115 ? -5.635 13.998 -7.133 1.00 83.50 115 GLN A O 1
ATOM 870 N N . PRO A 1 116 ? -5.634 13.042 -5.091 1.00 85.88 116 PRO A N 1
ATOM 871 C CA . PRO A 1 116 ? -7.077 12.867 -5.063 1.00 85.88 116 PRO A CA 1
ATOM 872 C C . PRO A 1 116 ? -7.770 14.231 -5.007 1.00 85.88 116 PRO A C 1
ATOM 874 O O . PRO A 1 116 ? -7.315 15.156 -4.335 1.00 85.88 116 PRO A O 1
ATOM 877 N N . THR A 1 117 ? -8.898 14.356 -5.703 1.00 92.00 117 THR A N 1
ATOM 878 C CA . THR A 1 117 ? -9.747 15.550 -5.591 1.00 92.00 117 THR A CA 1
ATOM 879 C C . THR A 1 117 ? -10.479 15.558 -4.248 1.00 92.00 117 THR A C 1
ATOM 881 O O . THR A 1 117 ? -10.698 14.503 -3.649 1.00 92.00 117 THR A O 1
ATOM 884 N N . THR A 1 118 ? -10.931 16.730 -3.793 1.00 92.06 118 THR A N 1
ATOM 885 C CA . THR A 1 118 ? -11.731 16.856 -2.560 1.00 92.06 118 THR A CA 1
ATOM 886 C C . THR A 1 118 ? -12.954 15.942 -2.571 1.00 92.06 118 THR A C 1
ATOM 888 O O . THR A 1 118 ? -13.233 15.284 -1.577 1.00 92.06 118 THR A O 1
ATOM 891 N N . LYS A 1 119 ? -13.621 15.819 -3.725 1.00 92.56 119 LYS A N 1
ATOM 892 C CA . LYS A 1 119 ? -14.770 14.927 -3.901 1.00 92.56 119 LYS A CA 1
ATOM 893 C C . LYS A 1 119 ? -14.413 13.464 -3.610 1.00 92.56 119 LYS A C 1
ATOM 895 O O . LYS A 1 119 ? -15.127 12.797 -2.874 1.00 92.56 119 LYS A O 1
ATOM 900 N N . VAL A 1 120 ? -13.285 12.981 -4.138 1.00 90.38 120 VAL A N 1
ATOM 901 C CA . VAL A 1 120 ? -12.810 11.611 -3.875 1.00 90.38 120 VAL A CA 1
ATOM 902 C C . VAL A 1 120 ? -12.485 11.427 -2.391 1.00 90.38 120 VAL A C 1
ATOM 904 O O . VAL A 1 120 ? -12.788 10.385 -1.822 1.00 90.38 120 VAL A O 1
ATOM 907 N N . LEU A 1 121 ? -11.904 12.434 -1.735 1.00 90.56 121 LEU A N 1
ATOM 908 C CA . LEU A 1 121 ? -11.632 12.367 -0.296 1.00 90.56 121 LEU A CA 1
ATOM 909 C C . LEU A 1 121 ? -12.919 12.293 0.541 1.00 90.56 121 LEU A C 1
ATOM 911 O O . LEU A 1 121 ? -12.960 11.553 1.522 1.00 90.56 121 LEU A O 1
ATOM 915 N N . GLU A 1 122 ? -13.969 13.018 0.157 1.00 90.50 122 GLU A N 1
ATOM 916 C CA . GLU A 1 122 ? -15.283 12.960 0.811 1.00 90.50 122 GLU A CA 1
ATOM 917 C C . GLU A 1 122 ? -15.959 11.594 0.620 1.00 90.50 122 GLU A C 1
ATOM 919 O O . GLU A 1 122 ? -16.455 11.013 1.587 1.00 90.50 122 GLU A O 1
ATOM 924 N N . GLU A 1 123 ? -15.903 11.041 -0.595 1.00 91.94 123 GLU A N 1
ATOM 925 C CA . GLU A 1 123 ? -16.419 9.702 -0.920 1.00 91.94 123 GLU A CA 1
ATOM 926 C C . GLU A 1 123 ? -15.743 8.593 -0.100 1.00 91.94 123 GLU A C 1
ATOM 928 O O . GLU A 1 123 ? -16.358 7.571 0.189 1.00 91.94 123 GLU A O 1
ATOM 933 N N . VAL A 1 124 ? -14.488 8.798 0.301 1.00 91.44 124 VAL A N 1
ATOM 934 C CA . VAL A 1 124 ? -13.707 7.863 1.126 1.00 91.44 124 VAL A CA 1
ATOM 935 C C . VAL A 1 124 ? -13.953 8.087 2.612 1.00 91.44 124 VAL A C 1
ATOM 937 O O . VAL A 1 124 ? -14.008 7.134 3.385 1.00 91.44 124 VAL A O 1
ATOM 940 N N . ARG A 1 125 ? -14.122 9.342 3.031 1.00 93.44 125 ARG A N 1
ATOM 941 C CA . ARG A 1 125 ? -14.390 9.686 4.429 1.00 93.44 125 ARG A CA 1
ATOM 942 C C . ARG A 1 125 ? -15.719 9.103 4.906 1.00 93.44 125 ARG A C 1
ATOM 944 O O . ARG A 1 125 ? -15.760 8.529 5.988 1.00 93.44 125 ARG A O 1
ATOM 951 N N . ALA A 1 126 ? -16.776 9.210 4.103 1.00 92.50 126 ALA A N 1
ATOM 952 C CA . ALA A 1 126 ? -18.115 8.754 4.478 1.00 92.50 126 ALA A CA 1
ATOM 953 C C . ALA A 1 126 ? -18.188 7.271 4.925 1.00 92.50 126 ALA A C 1
ATOM 955 O O . ALA A 1 126 ? -18.706 7.013 6.014 1.00 92.50 126 ALA A O 1
ATOM 956 N N . PRO A 1 127 ? -17.663 6.280 4.171 1.00 93.56 127 PRO A N 1
ATOM 957 C CA . PRO A 1 127 ? -17.670 4.886 4.615 1.00 93.56 127 PRO A CA 1
ATOM 958 C C . PRO A 1 127 ? -16.772 4.657 5.832 1.00 93.56 127 PRO A C 1
ATOM 960 O O . PRO A 1 127 ? -17.120 3.839 6.680 1.00 93.56 127 PRO A O 1
ATOM 963 N N . ILE A 1 128 ? -15.655 5.386 5.955 1.00 94.62 128 ILE A N 1
ATOM 964 C CA . ILE A 1 128 ? -14.808 5.312 7.150 1.00 94.62 128 ILE A CA 1
ATOM 965 C C . ILE A 1 128 ? -15.600 5.773 8.369 1.00 94.62 128 ILE A C 1
ATOM 967 O O . ILE A 1 128 ? -15.582 5.079 9.370 1.00 94.62 128 ILE A O 1
ATOM 971 N N . GLU A 1 129 ? -16.327 6.887 8.302 1.00 94.06 129 GLU A N 1
ATOM 972 C CA . GLU A 1 129 ? -17.125 7.387 9.429 1.00 94.06 129 GLU A CA 1
ATOM 973 C C . GLU A 1 129 ? -18.282 6.455 9.808 1.00 94.06 129 GLU A C 1
ATOM 975 O O . GLU A 1 129 ? -18.552 6.286 10.997 1.00 94.06 129 GLU A O 1
ATOM 980 N N . ALA A 1 130 ? -18.929 5.830 8.821 1.00 94.31 130 ALA A N 1
ATOM 981 C CA . ALA A 1 130 ? -20.089 4.963 9.029 1.00 94.31 130 ALA A CA 1
ATOM 982 C C . ALA A 1 130 ? -19.745 3.556 9.553 1.00 94.31 130 ALA A C 1
ATOM 984 O O . ALA A 1 130 ? -20.585 2.920 10.182 1.00 94.31 130 ALA A O 1
ATOM 985 N N . ALA A 1 131 ? -18.540 3.058 9.280 1.00 95.19 131 ALA A N 1
ATOM 986 C CA . ALA A 1 131 ? -18.095 1.733 9.702 1.00 95.19 131 ALA A CA 1
ATOM 987 C C . ALA A 1 131 ? -17.856 1.666 11.221 1.00 95.19 131 ALA A C 1
ATOM 989 O O . ALA A 1 131 ? -17.295 2.592 11.799 1.00 95.19 131 ALA A O 1
ATOM 990 N N . GLU A 1 132 ? -18.198 0.565 11.876 1.00 92.81 132 GLU A N 1
ATOM 991 C CA . GLU A 1 132 ? -17.941 0.322 13.301 1.00 92.81 132 GLU A CA 1
ATOM 992 C C . GLU A 1 132 ? -16.673 -0.518 13.522 1.00 92.81 132 GLU A C 1
ATOM 994 O O . GLU A 1 132 ? -15.962 -0.334 14.511 1.00 92.81 132 GLU A O 1
ATOM 999 N N . ARG A 1 133 ? -16.350 -1.422 12.590 1.00 93.88 133 ARG A N 1
ATOM 1000 C CA . ARG A 1 133 ? -15.261 -2.407 12.697 1.00 93.88 133 ARG A CA 1
ATOM 1001 C C . ARG A 1 133 ? -14.293 -2.276 11.528 1.00 93.88 133 ARG A C 1
ATOM 1003 O O . ARG A 1 133 ? -14.239 -3.120 10.639 1.00 93.88 133 ARG A O 1
ATOM 1010 N N . ARG A 1 134 ? -13.498 -1.209 11.566 1.00 95.62 134 ARG A N 1
ATOM 1011 C CA . ARG A 1 134 ? -12.530 -0.836 10.523 1.00 95.62 134 ARG A CA 1
ATOM 1012 C C . ARG A 1 134 ? -11.196 -1.541 10.740 1.00 95.62 134 ARG A C 1
ATOM 1014 O O . ARG A 1 134 ? -10.736 -1.631 11.877 1.00 95.62 134 ARG A O 1
ATOM 1021 N N . ARG A 1 135 ? -10.525 -1.946 9.662 1.00 95.31 135 ARG A N 1
ATOM 1022 C CA . ARG A 1 135 ? -9.134 -2.434 9.697 1.00 95.31 135 ARG A CA 1
ATOM 1023 C C . ARG A 1 135 ? -8.335 -1.890 8.522 1.00 95.31 135 ARG A C 1
ATOM 1025 O O . ARG A 1 135 ? -8.878 -1.684 7.436 1.00 95.31 135 ARG A O 1
ATOM 1032 N N . ILE A 1 136 ? -7.041 -1.679 8.734 1.00 95.50 136 ILE A N 1
ATOM 1033 C CA . ILE A 1 136 ? -6.088 -1.291 7.692 1.00 95.50 136 ILE A CA 1
ATOM 1034 C C . ILE A 1 136 ? -5.183 -2.473 7.362 1.00 95.50 136 ILE A C 1
ATOM 1036 O O . ILE A 1 136 ? -4.682 -3.136 8.266 1.00 95.50 136 ILE A O 1
ATOM 1040 N N . ILE A 1 137 ? -4.919 -2.674 6.072 1.00 94.62 137 ILE A N 1
ATOM 1041 C CA . ILE A 1 137 ? -3.803 -3.482 5.580 1.00 94.62 137 ILE A CA 1
ATOM 1042 C C . ILE A 1 137 ? -2.808 -2.532 4.909 1.00 94.62 137 ILE A C 1
ATOM 1044 O O . ILE A 1 137 ? -3.108 -1.938 3.866 1.00 94.62 137 ILE A O 1
ATOM 1048 N N . ALA A 1 138 ? -1.637 -2.373 5.523 1.00 94.00 138 ALA A N 1
ATOM 1049 C CA . ALA A 1 138 ? -0.587 -1.468 5.075 1.00 94.00 138 ALA A CA 1
ATOM 1050 C C . ALA A 1 138 ? 0.450 -2.193 4.206 1.00 94.00 138 ALA A C 1
ATOM 1052 O O . ALA A 1 138 ? 1.063 -3.180 4.615 1.00 94.00 138 ALA A O 1
ATOM 1053 N N . GLY A 1 139 ? 0.644 -1.693 2.991 1.00 90.38 139 GLY A N 1
ATOM 1054 C CA . GLY A 1 139 ? 1.600 -2.200 2.017 1.00 90.38 139 GLY A CA 1
ATOM 1055 C C . GLY A 1 139 ? 2.735 -1.239 1.699 1.00 90.38 139 GLY A C 1
ATOM 1056 O O . GLY A 1 139 ? 2.913 -0.203 2.335 1.00 90.38 139 GLY A O 1
ATOM 1057 N N . GLU A 1 140 ? 3.503 -1.598 0.678 1.00 86.56 140 GLU A N 1
ATOM 1058 C CA . GLU A 1 140 ? 4.829 -1.046 0.375 1.00 86.56 140 GLU A CA 1
ATOM 1059 C C . GLU A 1 140 ? 4.870 0.463 0.096 1.00 86.56 140 GLU A C 1
ATOM 1061 O O . GLU A 1 140 ? 5.922 1.084 0.217 1.00 86.56 140 GLU A O 1
ATOM 1066 N N . ILE A 1 141 ? 3.734 1.085 -0.238 1.00 83.38 141 ILE A N 1
ATOM 1067 C CA . ILE A 1 141 ? 3.685 2.512 -0.596 1.00 83.38 141 ILE A CA 1
ATOM 1068 C C . ILE A 1 141 ? 4.149 3.443 0.538 1.00 83.38 141 ILE A C 1
ATOM 1070 O O . ILE A 1 141 ? 4.513 4.589 0.279 1.00 83.38 141 ILE A O 1
ATOM 1074 N N . PHE A 1 142 ? 4.142 2.969 1.787 1.00 87.00 142 PHE A N 1
ATOM 1075 C CA . PHE A 1 142 ? 4.544 3.755 2.954 1.00 87.00 142 PHE A CA 1
ATOM 1076 C C . PHE A 1 142 ? 6.049 3.718 3.255 1.00 87.00 142 PHE A C 1
ATOM 1078 O O . PHE A 1 142 ? 6.484 4.396 4.180 1.00 87.00 142 PHE A O 1
ATOM 1085 N N . GLU A 1 143 ? 6.860 2.981 2.487 1.00 82.50 143 GLU A N 1
ATOM 1086 C CA . GLU A 1 143 ? 8.326 2.976 2.652 1.00 82.50 143 GLU A CA 1
ATOM 1087 C C . GLU A 1 143 ? 8.990 4.290 2.210 1.00 82.50 143 GLU A C 1
ATOM 1089 O O . GLU A 1 143 ? 10.127 4.571 2.587 1.00 82.50 143 GLU A O 1
ATOM 1094 N N . GLY A 1 144 ? 8.288 5.113 1.425 1.00 78.19 144 GLY A N 1
ATOM 1095 C CA . GLY A 1 144 ? 8.764 6.433 1.016 1.00 78.19 144 GLY A CA 1
ATOM 1096 C C . GLY A 1 144 ? 8.892 7.426 2.179 1.00 78.19 144 GLY A C 1
ATOM 1097 O O . GLY A 1 144 ? 8.309 7.257 3.250 1.00 78.19 144 GLY A O 1
ATOM 1098 N N . SER A 1 145 ? 9.629 8.516 1.949 1.00 80.69 145 SER A N 1
ATOM 1099 C CA . SER A 1 145 ? 9.830 9.584 2.938 1.00 80.69 145 SER A CA 1
ATOM 1100 C C . SER A 1 145 ? 8.498 10.147 3.453 1.00 80.69 145 SER A C 1
ATOM 1102 O O . SER A 1 145 ? 7.710 10.662 2.656 1.00 80.69 145 SER A O 1
ATOM 1104 N N . GLY A 1 146 ? 8.262 10.086 4.767 1.00 87.56 146 GLY A N 1
ATOM 1105 C CA . GLY A 1 146 ? 7.039 10.586 5.407 1.00 87.56 146 GLY A CA 1
ATOM 1106 C C . GLY A 1 146 ? 5.848 9.619 5.371 1.00 87.56 146 GLY A C 1
ATOM 1107 O O . GLY A 1 146 ? 4.789 9.933 5.916 1.00 87.56 146 GLY A O 1
ATOM 1108 N N . GLY A 1 147 ? 5.978 8.466 4.703 1.00 91.00 147 GLY A N 1
ATOM 1109 C CA . GLY A 1 147 ? 4.887 7.508 4.528 1.00 91.00 147 GLY A CA 1
ATOM 1110 C C . GLY A 1 147 ? 4.487 6.817 5.831 1.00 91.00 147 GLY A C 1
ATOM 1111 O O . GLY A 1 147 ? 3.298 6.730 6.138 1.00 91.00 147 GLY A O 1
ATOM 1112 N N . ARG A 1 148 ? 5.468 6.374 6.625 1.00 93.81 148 ARG A N 1
ATOM 1113 C CA . ARG A 1 148 ? 5.234 5.709 7.920 1.00 93.81 148 ARG A CA 1
ATOM 1114 C C . ARG A 1 148 ? 4.587 6.656 8.924 1.00 93.81 148 ARG A C 1
ATOM 1116 O O . ARG A 1 148 ? 3.633 6.282 9.597 1.00 93.81 148 ARG A O 1
ATOM 1123 N N . GLU A 1 149 ? 5.047 7.901 8.969 1.00 94.81 149 GLU A N 1
ATOM 1124 C CA . GLU A 1 149 ? 4.491 8.950 9.820 1.00 94.81 149 GLU A CA 1
ATOM 1125 C C . GLU A 1 149 ? 3.047 9.278 9.425 1.00 94.81 149 GLU A C 1
ATOM 1127 O O . GLU A 1 149 ? 2.184 9.423 10.290 1.00 94.81 149 GLU A O 1
ATOM 1132 N N . ALA A 1 150 ? 2.757 9.341 8.120 1.00 94.00 150 ALA A N 1
ATOM 1133 C CA . ALA A 1 150 ? 1.400 9.547 7.626 1.00 94.00 150 ALA A CA 1
ATOM 1134 C C . ALA A 1 150 ? 0.472 8.368 7.966 1.00 94.00 150 ALA A C 1
ATOM 1136 O O . ALA A 1 150 ? -0.672 8.591 8.367 1.00 94.00 150 ALA A O 1
ATOM 1137 N N . LEU A 1 151 ? 0.955 7.126 7.836 1.00 95.44 151 LEU A N 1
ATOM 1138 C CA . LEU A 1 151 ? 0.211 5.926 8.225 1.00 95.44 151 LEU A CA 1
ATOM 1139 C C . LEU A 1 151 ? -0.093 5.922 9.726 1.00 95.44 151 LEU A C 1
ATOM 1141 O O . LEU A 1 151 ? -1.237 5.680 10.110 1.00 95.44 151 LEU A O 1
ATOM 1145 N N . LEU A 1 152 ? 0.908 6.221 10.558 1.00 95.94 152 LEU A N 1
ATOM 1146 C CA . LEU A 1 152 ? 0.759 6.301 12.008 1.00 95.94 152 LEU A CA 1
ATOM 1147 C C . LEU A 1 152 ? -0.276 7.360 12.396 1.00 95.94 152 LEU A C 1
ATOM 1149 O O . LEU A 1 152 ? -1.269 7.037 13.045 1.00 95.94 152 LEU A O 1
ATOM 1153 N N . ALA A 1 153 ? -0.113 8.592 11.907 1.00 96.62 153 ALA A N 1
ATOM 1154 C CA . ALA A 1 153 ? -1.041 9.685 12.184 1.00 96.62 153 ALA A CA 1
ATOM 1155 C C . ALA A 1 153 ? -2.474 9.362 11.728 1.00 96.62 153 ALA A C 1
ATOM 1157 O O . ALA A 1 153 ? -3.441 9.676 12.427 1.00 96.62 153 ALA A O 1
ATOM 1158 N N . PHE A 1 154 ? -2.632 8.713 10.570 1.00 95.50 154 PHE A N 1
ATOM 1159 C CA . PHE A 1 154 ? -3.936 8.272 10.083 1.00 95.50 154 PHE A CA 1
ATOM 1160 C C . PHE A 1 154 ? -4.558 7.214 11.005 1.00 95.50 154 PHE A C 1
ATOM 1162 O O . PHE A 1 154 ? -5.717 7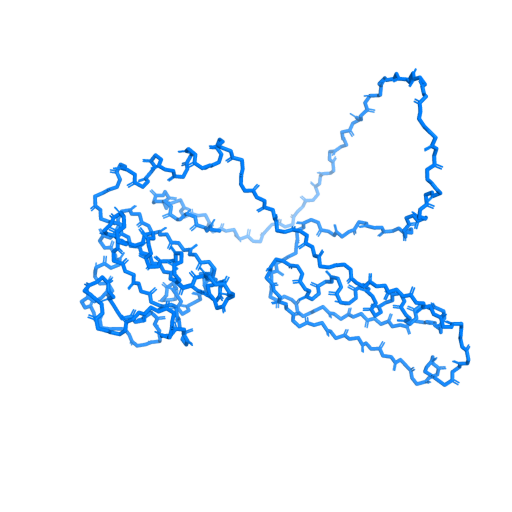.355 11.404 1.00 95.50 154 PHE A O 1
ATOM 1169 N N . ALA A 1 155 ? -3.793 6.184 11.375 1.00 96.62 155 ALA A N 1
ATOM 1170 C CA . ALA A 1 155 ? -4.258 5.116 12.255 1.00 96.62 155 ALA A CA 1
ATOM 1171 C C . ALA A 1 155 ? -4.664 5.653 13.635 1.00 96.62 155 ALA A C 1
ATOM 1173 O O . ALA A 1 155 ? -5.732 5.301 14.132 1.00 96.62 155 ALA A O 1
ATOM 1174 N N . GLU A 1 156 ? -3.869 6.550 14.222 1.00 97.06 156 GLU A N 1
ATOM 1175 C CA . GLU A 1 156 ? -4.152 7.182 15.516 1.00 97.06 156 GLU A CA 1
ATOM 1176 C C . GLU A 1 156 ? -5.388 8.085 15.468 1.00 97.06 156 GLU A C 1
ATOM 1178 O O . GLU A 1 156 ? -6.261 7.988 16.335 1.00 97.06 156 GLU A O 1
ATOM 1183 N N . THR A 1 157 ? -5.499 8.925 14.433 1.00 96.38 157 THR A N 1
ATOM 1184 C CA . THR A 1 157 ? -6.614 9.875 14.276 1.00 96.38 157 THR A CA 1
ATOM 1185 C C . THR A 1 157 ? -7.953 9.151 14.218 1.00 96.38 157 THR A C 1
ATOM 1187 O O . THR A 1 157 ? -8.914 9.545 14.878 1.00 96.38 157 THR A O 1
ATOM 1190 N N . TRP A 1 158 ? -8.016 8.069 13.443 1.00 94.94 158 TRP A N 1
ATOM 1191 C CA . TRP A 1 158 ? -9.244 7.303 13.247 1.00 94.94 158 TRP A CA 1
ATOM 1192 C C . TRP A 1 158 ? -9.392 6.127 14.216 1.00 94.94 158 TRP A C 1
ATOM 1194 O O . TRP A 1 158 ? -10.429 5.462 14.204 1.00 94.94 158 TRP A O 1
ATOM 1204 N N . ARG A 1 159 ? -8.369 5.879 15.046 1.00 95.81 159 ARG A N 1
ATOM 1205 C CA . ARG A 1 159 ? -8.236 4.720 15.942 1.00 95.81 159 ARG A CA 1
ATOM 1206 C C . ARG A 1 159 ? -8.476 3.392 15.225 1.00 95.81 159 ARG A C 1
ATOM 1208 O O . ARG A 1 159 ? -9.196 2.530 15.725 1.00 95.81 159 ARG A O 1
ATOM 1215 N N . ILE A 1 160 ? -7.895 3.245 14.037 1.00 96.75 160 ILE A N 1
ATOM 1216 C CA . ILE A 1 160 ? -8.083 2.056 13.204 1.00 96.75 160 ILE A CA 1
ATOM 1217 C C . ILE A 1 160 ? -6.911 1.094 13.423 1.00 96.75 160 ILE A C 1
ATOM 1219 O O . ILE A 1 160 ? -5.765 1.490 13.215 1.00 96.75 160 ILE A O 1
ATOM 1223 N N . PRO A 1 161 ? -7.174 -0.166 13.804 1.00 95.81 161 PRO A N 1
ATOM 1224 C CA . PRO A 1 161 ? -6.140 -1.187 13.901 1.00 95.81 161 PRO A CA 1
ATOM 1225 C C . PRO A 1 161 ? -5.500 -1.501 12.541 1.00 95.81 161 PRO A C 1
ATOM 1227 O O . PRO A 1 161 ? -6.191 -1.578 11.520 1.00 95.81 161 PRO A O 1
ATOM 1230 N N . VAL A 1 162 ? -4.187 -1.716 12.544 1.00 95.75 162 VAL A N 1
ATOM 1231 C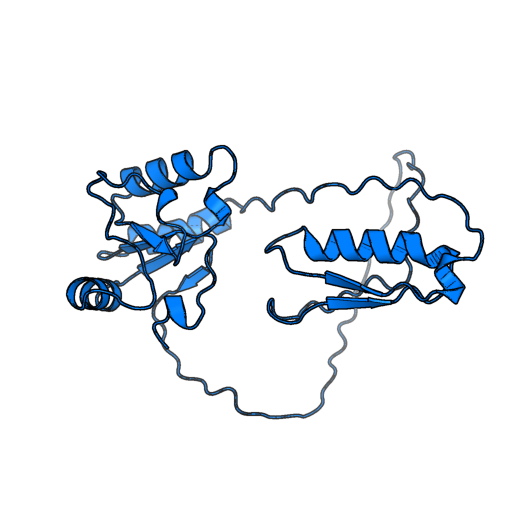 CA . VAL A 1 162 ? -3.336 -1.868 11.359 1.00 95.75 162 VAL A CA 1
ATOM 1232 C C . VAL A 1 162 ? -2.704 -3.252 11.347 1.00 95.75 162 VAL A C 1
ATOM 1234 O O . VAL A 1 162 ? -2.063 -3.640 12.320 1.00 95.75 162 VAL A O 1
ATOM 1237 N N . ALA A 1 163 ? -2.839 -3.968 10.234 1.00 94.69 163 ALA A N 1
ATOM 1238 C CA . ALA A 1 163 ? -1.962 -5.081 9.903 1.00 94.69 163 ALA A CA 1
ATOM 1239 C C . ALA A 1 163 ? -0.965 -4.687 8.818 1.00 94.69 163 ALA A C 1
ATOM 1241 O O . ALA A 1 163 ? -1.320 -4.040 7.826 1.00 94.69 163 ALA A O 1
ATOM 1242 N N . ALA A 1 164 ? 0.277 -5.127 8.981 1.00 93.75 164 ALA A N 1
ATOM 1243 C CA . ALA A 1 164 ? 1.268 -5.059 7.921 1.00 93.75 164 ALA A CA 1
ATOM 1244 C C . ALA A 1 164 ? 0.978 -6.130 6.859 1.00 93.75 164 ALA A C 1
ATOM 1246 O O . ALA A 1 164 ? 0.611 -7.260 7.169 1.00 93.75 164 ALA A O 1
ATOM 1247 N N . SER A 1 165 ? 1.139 -5.797 5.584 1.00 91.88 165 SER A N 1
ATOM 1248 C CA . SER A 1 165 ? 1.134 -6.812 4.527 1.00 91.88 165 SER A CA 1
ATOM 1249 C C . SER A 1 165 ? 2.372 -7.710 4.618 1.00 91.88 165 SER A C 1
ATOM 1251 O O . SER A 1 165 ? 3.383 -7.351 5.230 1.00 91.88 165 SER A O 1
ATOM 1253 N N . PHE A 1 166 ? 2.300 -8.879 3.981 1.00 89.19 166 PHE A N 1
ATOM 1254 C CA . PHE A 1 166 ? 3.375 -9.865 3.977 1.00 89.19 166 PHE A CA 1
ATOM 1255 C C . PHE A 1 166 ? 4.750 -9.248 3.663 1.00 89.19 166 PHE A C 1
ATOM 1257 O O . PHE A 1 166 ? 4.926 -8.571 2.650 1.00 89.19 166 PHE A O 1
ATOM 1264 N N . ARG A 1 167 ? 5.738 -9.530 4.527 1.00 87.06 167 ARG A N 1
ATOM 1265 C CA . ARG A 1 167 ? 7.124 -9.010 4.481 1.00 87.06 167 ARG A CA 1
ATOM 1266 C C . ARG A 1 167 ? 7.286 -7.499 4.697 1.00 87.06 167 ARG A C 1
ATOM 1268 O O . ARG A 1 167 ? 8.371 -6.989 4.443 1.00 87.06 167 ARG A O 1
ATOM 1275 N N . ARG A 1 168 ? 6.269 -6.795 5.197 1.00 90.19 168 ARG A N 1
ATOM 1276 C CA . ARG A 1 168 ? 6.308 -5.341 5.446 1.00 90.19 168 ARG A CA 1
ATOM 1277 C C . ARG A 1 168 ? 6.115 -4.978 6.927 1.00 90.19 168 ARG A C 1
ATOM 1279 O O . ARG A 1 168 ? 5.480 -3.978 7.248 1.00 90.19 168 ARG A O 1
ATOM 1286 N N . HIS A 1 169 ? 6.619 -5.823 7.830 1.00 87.75 169 HIS A N 1
ATOM 1287 C CA . HIS A 1 169 ? 6.472 -5.668 9.286 1.00 87.75 169 HIS A CA 1
ATOM 1288 C C . HIS A 1 169 ? 7.031 -4.338 9.819 1.00 87.75 169 HIS A C 1
ATOM 1290 O O . HIS A 1 169 ? 6.528 -3.806 10.794 1.00 87.75 169 HIS A O 1
ATOM 1296 N N . ASP A 1 170 ? 8.010 -3.754 9.132 1.00 90.38 170 ASP A N 1
ATOM 1297 C CA . ASP A 1 170 ? 8.699 -2.525 9.520 1.00 90.38 170 ASP A CA 1
ATOM 1298 C C . ASP A 1 170 ? 7.930 -1.229 9.187 1.00 90.38 170 ASP A C 1
ATOM 1300 O O . ASP A 1 170 ? 8.433 -0.125 9.419 1.00 90.38 170 ASP A O 1
ATOM 1304 N N . LEU A 1 171 ? 6.718 -1.333 8.628 1.00 91.81 171 LEU A N 1
ATOM 1305 C CA . LEU A 1 171 ? 5.892 -0.178 8.263 1.00 91.81 171 LEU A CA 1
ATOM 1306 C C . LEU A 1 171 ?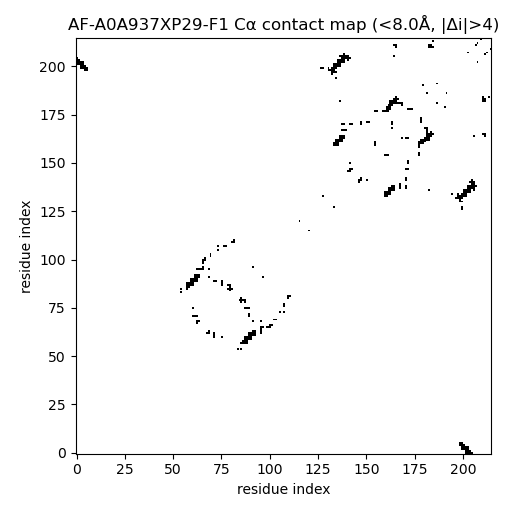 5.209 0.509 9.447 1.00 91.81 171 LEU A C 1
ATOM 1308 O O . LEU A 1 171 ? 4.757 1.646 9.302 1.00 91.81 171 LEU A O 1
ATOM 1312 N N . PHE A 1 172 ? 5.104 -0.163 10.589 1.00 94.12 172 PHE A N 1
ATOM 1313 C CA . PHE A 1 172 ? 4.387 0.330 11.758 1.00 94.12 172 PHE A CA 1
ATOM 1314 C C . PHE A 1 172 ? 5.158 -0.039 13.034 1.00 94.12 172 PHE A C 1
ATOM 1316 O O . PHE A 1 172 ? 5.822 -1.072 13.032 1.00 94.12 172 PHE A O 1
ATOM 1323 N N . PRO A 1 173 ? 5.125 0.771 14.109 1.00 93.69 173 PRO A N 1
ATOM 1324 C CA . PRO A 1 173 ? 5.904 0.460 15.305 1.00 93.69 173 PRO A CA 1
ATOM 1325 C C . PRO A 1 173 ? 5.410 -0.822 15.991 1.00 93.69 173 PRO A C 1
ATOM 1327 O O . PRO A 1 173 ? 4.215 -0.956 16.265 1.00 93.69 173 PRO A O 1
ATOM 1330 N N . ASP A 1 174 ? 6.337 -1.736 16.287 1.00 91.81 174 ASP A N 1
ATOM 1331 C CA . ASP A 1 174 ? 6.051 -3.069 16.843 1.00 91.81 174 ASP A CA 1
ATOM 1332 C C . ASP A 1 174 ? 5.356 -3.030 18.216 1.00 91.81 174 ASP A C 1
ATOM 1334 O O . ASP A 1 174 ? 4.624 -3.949 18.582 1.00 91.81 174 ASP A O 1
ATOM 1338 N N . ASP A 1 175 ? 5.583 -1.969 18.990 1.00 93.00 175 ASP A N 1
ATOM 1339 C CA . ASP A 1 175 ? 5.038 -1.767 20.335 1.00 93.00 175 ASP A CA 1
ATOM 1340 C C . ASP A 1 175 ? 3.723 -0.970 20.350 1.00 93.00 175 ASP A C 1
ATOM 1342 O O . ASP A 1 175 ? 3.159 -0.703 21.417 1.00 93.00 175 ASP A O 1
ATOM 1346 N N . HIS A 1 176 ? 3.205 -0.590 19.180 1.00 96.38 176 HIS A N 1
ATOM 1347 C CA . HIS A 1 176 ? 2.040 0.276 19.096 1.00 96.38 176 HIS A CA 1
ATOM 1348 C C . HIS A 1 176 ? 0.727 -0.501 19.323 1.00 96.38 176 HIS A C 1
ATOM 1350 O O . HIS A 1 176 ? 0.480 -1.512 18.666 1.00 96.38 176 HIS A O 1
ATOM 1356 N N . PRO A 1 177 ? -0.209 -0.005 20.159 1.00 95.81 177 PRO A N 1
ATOM 1357 C CA . PRO A 1 177 ? -1.435 -0.731 20.526 1.00 95.81 177 PRO A CA 1
ATOM 1358 C C . PRO A 1 177 ? -2.415 -0.973 19.368 1.00 95.81 177 PRO A C 1
ATOM 1360 O O . PRO A 1 177 ? -3.314 -1.803 19.480 1.00 95.81 177 PRO A O 1
ATOM 1363 N N . LEU A 1 178 ? -2.284 -0.221 18.271 1.00 96.44 178 LEU A N 1
ATOM 1364 C CA . LEU A 1 178 ? -3.081 -0.422 17.055 1.00 96.44 178 LEU A CA 1
ATOM 1365 C C . LEU A 1 178 ? -2.486 -1.467 16.103 1.00 96.44 178 LEU A C 1
ATOM 1367 O O . LEU A 1 178 ? -3.161 -1.821 15.139 1.00 96.44 178 LEU A O 1
ATOM 1371 N N . LEU A 1 179 ? -1.271 -1.964 16.340 1.00 95.19 179 LEU A N 1
ATOM 1372 C CA . LEU A 1 179 ? -0.691 -3.022 15.520 1.00 95.19 179 LEU A CA 1
ATOM 1373 C C . LEU A 1 179 ? -1.367 -4.360 15.842 1.00 95.19 179 LEU A C 1
ATOM 1375 O O . LEU A 1 179 ? -1.392 -4.795 16.990 1.00 95.19 179 LEU A O 1
ATOM 1379 N N . VAL A 1 180 ? -1.900 -5.030 14.821 1.00 93.56 180 VAL A N 1
ATOM 1380 C CA . VAL A 1 180 ? -2.531 -6.357 14.943 1.00 93.56 180 VAL A CA 1
ATOM 1381 C C . VAL A 1 180 ? -1.741 -7.448 14.215 1.00 93.56 180 VAL A C 1
ATOM 1383 O O . VAL A 1 180 ? -2.319 -8.438 13.772 1.00 93.56 180 VAL A O 1
ATOM 1386 N N . GLY A 1 181 ? -0.424 -7.266 14.100 1.00 90.69 181 GLY A N 1
ATOM 1387 C CA . GLY A 1 181 ? 0.501 -8.184 13.428 1.00 90.69 181 GLY A CA 1
ATOM 1388 C C . GLY A 1 181 ? 0.573 -7.984 11.913 1.00 90.69 181 GLY A C 1
ATOM 1389 O O . GLY A 1 181 ? 0.095 -6.982 11.379 1.00 90.69 181 GLY A O 1
ATOM 1390 N N . ASP A 1 182 ? 1.182 -8.934 11.212 1.00 91.38 182 ASP A N 1
ATOM 1391 C CA . ASP A 1 182 ? 1.191 -9.001 9.754 1.00 91.38 182 ASP A CA 1
ATOM 1392 C C . ASP A 1 182 ? 0.156 -10.004 9.221 1.00 91.38 182 ASP A C 1
ATOM 1394 O O . ASP A 1 182 ? -0.267 -10.909 9.935 1.00 91.38 182 ASP A O 1
ATOM 1398 N N . ILE A 1 183 ? -0.285 -9.813 7.975 1.00 89.94 183 ILE A N 1
ATOM 1399 C CA . ILE A 1 183 ? -1.066 -10.802 7.221 1.00 89.94 183 ILE A CA 1
ATOM 1400 C C . ILE A 1 183 ? -0.108 -11.521 6.278 1.00 89.94 183 ILE A C 1
ATOM 1402 O O . ILE A 1 183 ? 0.345 -10.955 5.275 1.00 89.94 183 ILE A O 1
ATOM 1406 N N . GLY A 1 184 ? 0.187 -12.774 6.606 1.00 88.44 184 GLY A N 1
ATOM 1407 C CA . GLY A 1 184 ? 1.118 -13.626 5.882 1.00 88.44 184 GLY A CA 1
ATOM 1408 C C . GLY A 1 184 ? 0.520 -14.964 5.459 1.00 88.44 184 GLY A C 1
ATOM 1409 O O . GLY A 1 184 ? -0.675 -15.088 5.195 1.00 88.44 184 GLY A O 1
ATOM 1410 N N . LEU A 1 185 ? 1.394 -15.966 5.352 1.00 86.38 185 LEU A N 1
ATOM 1411 C CA . LEU A 1 185 ? 1.030 -17.333 4.964 1.00 86.38 185 LEU A CA 1
ATOM 1412 C C . LEU A 1 185 ? 0.442 -18.152 6.119 1.00 86.38 185 LEU A C 1
ATOM 1414 O O . LEU A 1 185 ? -0.311 -19.086 5.870 1.00 86.38 185 LEU A O 1
ATOM 1418 N N . ASP A 1 186 ? 0.813 -17.823 7.354 1.00 88.31 186 ASP A N 1
ATOM 1419 C CA . ASP A 1 186 ? 0.362 -18.506 8.564 1.00 88.31 186 ASP A CA 1
ATOM 1420 C C . ASP A 1 186 ? -0.100 -17.449 9.564 1.00 88.31 186 ASP A C 1
ATOM 1422 O O . ASP A 1 186 ? 0.715 -16.763 10.180 1.00 88.31 186 ASP A O 1
ATOM 1426 N N . ASN A 1 187 ? -1.416 -17.266 9.649 1.00 89.94 187 ASN A N 1
ATOM 1427 C CA . ASN A 1 187 ? -2.031 -16.237 10.475 1.00 89.94 187 ASN A CA 1
ATOM 1428 C C . ASN A 1 187 ? -2.763 -16.886 11.652 1.00 89.94 187 ASN A C 1
ATOM 1430 O O . ASN A 1 187 ? -3.497 -17.860 11.457 1.00 89.94 187 ASN A O 1
ATOM 1434 N N . PRO A 1 188 ? -2.643 -16.338 12.872 1.00 91.69 188 PRO A N 1
ATOM 1435 C CA . PRO A 1 188 ? -3.422 -16.806 14.007 1.00 91.69 188 PRO A CA 1
ATOM 1436 C C . PRO A 1 188 ? -4.927 -16.762 13.711 1.00 91.69 188 PRO A C 1
ATOM 1438 O O . PRO A 1 188 ? -5.441 -15.751 13.235 1.00 91.69 188 PRO A O 1
ATOM 1441 N N . GLN A 1 189 ? -5.668 -17.811 14.085 1.00 91.12 189 GLN A N 1
ATOM 1442 C CA . GLN A 1 189 ? -7.117 -17.879 13.836 1.00 91.12 189 GLN A CA 1
ATOM 1443 C C . GLN A 1 189 ? -7.871 -16.668 14.410 1.00 91.12 189 GLN A C 1
ATOM 1445 O O . GLN A 1 189 ? -8.748 -16.118 13.757 1.00 91.12 189 GLN A O 1
ATOM 1450 N N . ILE A 1 190 ? -7.470 -16.192 15.593 1.00 91.38 190 ILE A N 1
ATOM 1451 C CA . ILE A 1 190 ? -8.053 -14.999 16.225 1.00 91.38 190 ILE A CA 1
ATOM 1452 C C . ILE A 1 190 ? -7.900 -13.732 15.369 1.00 91.38 190 ILE A C 1
ATOM 1454 O O . ILE A 1 190 ? -8.776 -12.868 15.3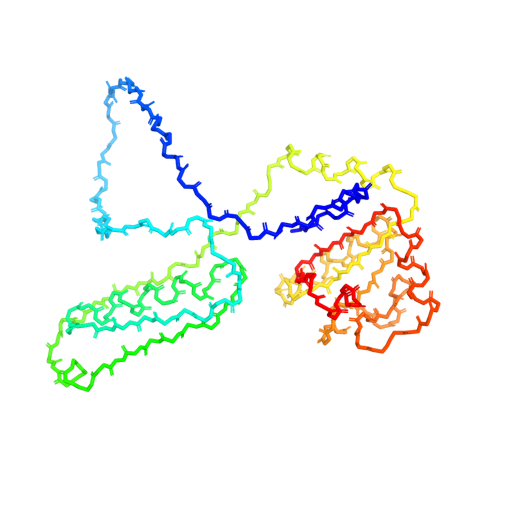67 1.00 91.38 190 ILE A O 1
ATOM 1458 N N . GLN A 1 191 ? -6.793 -13.618 14.635 1.00 91.56 191 GLN A N 1
ATOM 1459 C CA . GLN A 1 191 ? -6.542 -12.505 13.731 1.00 91.56 191 GLN A CA 1
ATOM 1460 C C . GLN A 1 191 ? -7.456 -12.624 12.506 1.00 91.56 191 GLN A C 1
ATOM 1462 O O . GLN A 1 191 ? -8.130 -11.658 12.153 1.00 91.56 191 GLN A O 1
ATOM 1467 N N . LEU A 1 192 ? -7.545 -13.819 11.910 1.00 91.00 192 LEU A N 1
ATOM 1468 C CA . LEU A 1 192 ? -8.434 -14.097 10.778 1.00 91.00 192 LEU A CA 1
ATOM 1469 C C . LEU A 1 192 ? -9.904 -13.841 11.123 1.00 91.00 192 LEU A C 1
ATOM 1471 O O . LEU A 1 192 ? -10.604 -13.191 10.352 1.00 91.00 192 LEU A O 1
ATOM 1475 N N . ASP A 1 193 ? -10.360 -14.272 12.298 1.00 91.56 193 ASP A N 1
ATOM 1476 C CA . ASP A 1 193 ? -11.725 -14.030 12.771 1.00 91.56 193 ASP A CA 1
ATOM 1477 C C . ASP A 1 193 ? -12.009 -12.523 12.894 1.00 91.56 193 ASP A C 1
ATOM 1479 O O . ASP A 1 193 ? -13.061 -12.046 12.463 1.00 91.56 193 ASP A O 1
ATOM 1483 N N . ALA A 1 194 ? -11.047 -11.743 13.402 1.00 90.44 194 ALA A N 1
ATOM 1484 C CA . ALA A 1 194 ? -11.163 -10.287 13.474 1.00 90.44 194 ALA A CA 1
ATOM 1485 C C . ALA A 1 194 ? -11.214 -9.626 12.083 1.00 90.44 194 ALA A C 1
ATOM 1487 O O . ALA A 1 194 ? -11.948 -8.652 11.890 1.00 90.44 194 ALA A O 1
ATOM 1488 N N . PHE A 1 195 ? -10.468 -10.152 11.107 1.00 90.00 195 PHE A N 1
ATOM 1489 C CA . PHE A 1 195 ? -10.538 -9.708 9.712 1.00 90.00 195 PHE A CA 1
ATOM 1490 C C . PHE A 1 195 ? -11.853 -10.110 9.035 1.00 90.00 195 PHE A C 1
ATOM 1492 O O . PHE A 1 195 ? -12.408 -9.325 8.270 1.00 90.00 195 PHE A O 1
ATOM 1499 N N . HIS A 1 196 ? -12.405 -11.280 9.352 1.00 89.81 196 HIS A N 1
ATOM 1500 C CA . HIS A 1 196 ? -13.713 -11.711 8.858 1.00 89.81 196 HIS A CA 1
ATOM 1501 C C . HIS A 1 196 ? -14.876 -10.894 9.431 1.00 89.81 196 HIS A C 1
ATOM 1503 O O . HIS A 1 196 ? -15.874 -10.691 8.736 1.00 89.81 196 HIS A O 1
ATOM 1509 N N . ASP A 1 197 ? -14.752 -10.416 10.669 1.00 91.69 197 ASP A N 1
ATOM 1510 C CA . ASP A 1 197 ? -15.774 -9.615 11.353 1.00 91.69 197 ASP A CA 1
ATOM 1511 C C . ASP A 1 197 ? -15.713 -8.108 11.016 1.00 91.69 197 ASP A C 1
ATOM 1513 O O . ASP A 1 197 ? -16.522 -7.308 11.488 1.00 91.69 197 ASP A O 1
ATOM 1517 N N . THR A 1 198 ? -14.754 -7.709 10.180 1.00 93.06 198 THR A N 1
ATOM 1518 C CA . THR A 1 198 ? -14.546 -6.326 9.733 1.00 93.06 198 THR A CA 1
ATOM 1519 C C . THR A 1 198 ? -15.643 -5.891 8.757 1.00 93.06 198 THR A C 1
ATOM 1521 O O . THR A 1 198 ? -15.996 -6.619 7.828 1.00 93.06 198 THR A O 1
ATOM 1524 N N . ASP A 1 199 ? -16.174 -4.681 8.935 1.00 93.88 199 ASP A N 1
ATOM 1525 C CA . ASP A 1 199 ? -17.172 -4.089 8.031 1.00 93.88 199 ASP A CA 1
ATOM 1526 C C . ASP A 1 199 ? -16.548 -3.196 6.946 1.00 93.88 199 ASP A C 1
ATOM 1528 O O . ASP A 1 199 ? -17.105 -3.078 5.851 1.00 93.88 199 ASP A O 1
ATOM 1532 N N . LEU A 1 200 ? -15.365 -2.634 7.214 1.00 94.56 200 LEU A N 1
ATOM 1533 C CA . LEU A 1 200 ? -14.576 -1.864 6.262 1.00 94.56 200 LEU A CA 1
ATOM 1534 C C . LEU A 1 200 ? -13.087 -2.215 6.334 1.00 94.56 200 LEU A C 1
ATOM 1536 O O . LEU A 1 200 ? -12.412 -1.964 7.335 1.00 94.56 200 LEU A O 1
ATOM 1540 N N . MET A 1 201 ? -12.563 -2.708 5.212 1.00 93.38 201 MET A N 1
ATOM 1541 C CA . MET A 1 201 ? -11.139 -2.965 5.019 1.00 93.38 201 MET A CA 1
ATOM 1542 C C . MET A 1 201 ? -10.505 -1.865 4.157 1.00 93.38 201 MET A C 1
ATOM 1544 O O . MET A 1 201 ? -10.903 -1.650 3.007 1.00 93.38 201 MET A O 1
ATOM 1548 N N . LEU A 1 202 ? -9.486 -1.196 4.695 1.00 93.62 202 LEU A N 1
ATOM 1549 C CA . LEU A 1 202 ? -8.686 -0.196 3.990 1.00 93.62 202 LEU A CA 1
ATOM 1550 C C . LEU A 1 202 ? -7.368 -0.821 3.523 1.00 93.62 202 LEU A C 1
ATOM 1552 O O . LEU A 1 202 ? -6.448 -1.015 4.316 1.00 93.62 202 LEU A O 1
ATOM 1556 N N . ALA A 1 203 ? -7.264 -1.125 2.229 1.00 92.56 203 ALA A N 1
ATOM 1557 C CA . ALA A 1 203 ? -6.041 -1.650 1.630 1.00 92.56 203 ALA A CA 1
ATOM 1558 C C . ALA A 1 203 ? -5.206 -0.511 1.025 1.00 92.56 203 ALA A C 1
ATOM 1560 O O . ALA A 1 203 ? -5.529 0.057 -0.033 1.00 92.56 203 ALA A O 1
ATOM 1561 N N . PHE A 1 204 ? -4.112 -0.167 1.701 1.00 90.81 204 PHE A N 1
ATOM 1562 C CA . PHE A 1 204 ? -3.210 0.905 1.294 1.00 90.81 204 PHE A CA 1
ATOM 1563 C C . PHE A 1 204 ? -1.910 0.340 0.743 1.00 90.81 204 PHE A C 1
ATOM 1565 O O . PHE A 1 204 ? -1.176 -0.324 1.459 1.00 90.81 204 PHE A O 1
ATOM 1572 N N . GLY A 1 205 ? -1.604 0.623 -0.526 1.00 82.31 205 GLY A N 1
ATOM 1573 C CA . GLY A 1 205 ? -0.315 0.251 -1.120 1.00 82.31 205 GLY A CA 1
ATOM 1574 C C . GLY A 1 205 ? -0.023 -1.246 -1.139 1.00 82.31 205 GLY A C 1
ATOM 1575 O O . GLY A 1 205 ? 1.133 -1.626 -1.250 1.00 82.31 205 GLY A O 1
ATOM 1576 N N . THR A 1 206 ? -1.045 -2.084 -0.986 1.00 84.62 206 THR A N 1
ATOM 1577 C CA . THR A 1 206 ? -0.929 -3.540 -1.013 1.00 84.62 206 THR A CA 1
ATOM 1578 C C . THR A 1 206 ? -1.735 -4.099 -2.176 1.00 84.62 206 THR A C 1
ATOM 1580 O O . THR A 1 206 ? -2.788 -3.560 -2.535 1.00 84.62 206 THR A O 1
ATOM 1583 N N . ARG A 1 207 ? -1.237 -5.189 -2.763 1.00 79.50 207 ARG A N 1
ATOM 1584 C CA . ARG A 1 207 ? -2.004 -6.017 -3.690 1.00 79.50 207 ARG A CA 1
ATOM 1585 C C . ARG A 1 207 ? -2.809 -7.018 -2.865 1.00 79.50 207 ARG A C 1
ATOM 1587 O O . ARG A 1 207 ? -2.263 -7.714 -2.007 1.00 79.50 207 ARG A O 1
ATOM 1594 N N . ILE A 1 208 ? -4.105 -7.111 -3.142 1.00 81.50 208 ILE A N 1
ATOM 1595 C CA . ILE A 1 208 ? -4.939 -8.185 -2.597 1.00 81.50 208 ILE A CA 1
ATOM 1596 C C . ILE A 1 208 ? -4.751 -9.408 -3.497 1.00 81.50 208 ILE A C 1
ATOM 1598 O O . ILE A 1 208 ? -5.550 -9.653 -4.394 1.00 81.50 208 ILE A O 1
ATOM 1602 N N . GLY A 1 209 ? -3.619 -10.089 -3.320 1.00 79.00 209 GLY A N 1
ATOM 1603 C CA . GLY A 1 209 ? -3.350 -11.396 -3.926 1.00 79.00 209 GLY A CA 1
ATOM 1604 C C . GLY A 1 209 ? -3.594 -12.528 -2.930 1.00 79.00 209 GLY A C 1
ATOM 1605 O O . GLY A 1 209 ? -3.945 -12.258 -1.783 1.00 79.00 209 GLY A O 1
ATOM 1606 N N . ASP A 1 210 ? -3.322 -13.763 -3.349 1.00 81.00 210 ASP A N 1
ATOM 1607 C CA . ASP A 1 210 ? -3.635 -15.001 -2.616 1.00 81.00 210 ASP A CA 1
ATOM 1608 C C . ASP A 1 210 ? -3.194 -14.998 -1.145 1.00 81.00 210 ASP A C 1
ATOM 1610 O O . ASP A 1 210 ? -3.912 -15.474 -0.271 1.00 81.00 210 ASP A O 1
ATOM 1614 N N . ILE A 1 211 ? -2.023 -14.425 -0.842 1.00 82.12 211 ILE A N 1
ATOM 1615 C CA . ILE A 1 211 ? -1.533 -14.325 0.541 1.00 82.12 211 ILE A CA 1
ATOM 1616 C C . ILE A 1 211 ? -2.407 -13.362 1.343 1.00 82.12 211 ILE A C 1
ATOM 1618 O O . ILE A 1 211 ? -2.835 -13.684 2.437 1.00 82.12 211 ILE A O 1
ATOM 1622 N N . THR A 1 212 ? -2.716 -12.180 0.821 1.00 79.69 212 THR A N 1
ATOM 1623 C CA . THR A 1 212 ? -3.529 -11.203 1.558 1.00 79.69 212 THR A CA 1
ATOM 1624 C C . THR A 1 212 ? -5.005 -11.624 1.620 1.00 79.69 212 THR A C 1
ATOM 1626 O O . THR A 1 212 ? -5.682 -11.304 2.593 1.00 79.69 212 THR A O 1
ATOM 1629 N N . SER A 1 213 ? -5.514 -12.337 0.605 1.00 80.62 213 SER A N 1
ATOM 1630 C CA . SER A 1 213 ? -6.891 -12.858 0.558 1.00 80.62 213 SER A CA 1
ATOM 1631 C C . SER A 1 213 ? -7.087 -14.181 1.298 1.00 80.62 213 SER A C 1
ATOM 1633 O O . SER A 1 213 ? -8.233 -14.533 1.567 1.00 80.62 213 SER A O 1
ATOM 1635 N N . GLN A 1 214 ? -5.999 -14.877 1.648 1.00 79.75 214 GLN A N 1
ATOM 1636 C CA . GLN A 1 214 ? -5.999 -16.232 2.217 1.00 79.75 214 GLN A CA 1
ATOM 1637 C C . GLN A 1 214 ? -6.557 -17.313 1.263 1.00 79.75 214 GLN A C 1
ATOM 1639 O O . GLN A 1 214 ? -7.183 -18.271 1.717 1.00 79.75 214 GLN A O 1
ATOM 1644 N N . GLY A 1 215 ? -6.295 -17.179 -0.045 1.00 60.53 215 GLY A N 1
ATOM 1645 C CA . GLY A 1 215 ? -6.791 -18.071 -1.107 1.00 60.53 215 GLY A CA 1
ATOM 1646 C C . GLY A 1 215 ? -8.102 -17.587 -1.703 1.00 60.53 215 GLY A C 1
ATOM 1647 O O . GLY A 1 215 ? -9.117 -18.304 -1.558 1.00 60.53 215 GLY A O 1
#